Protein AF-0000000074921468 (afdb_homodimer)

Organism: Capra hircus (NCBI:txid9925)

Solvent-accessible surface area (backbone atoms only — not comparable to full-atom values): 18531 Å² total; per-residue (Å²): 135,85,78,73,78,70,79,78,77,74,74,72,74,69,72,70,71,71,76,62,72,80,76,54,48,30,28,44,32,37,33,44,52,42,47,57,30,84,91,62,51,42,54,69,38,59,56,42,31,42,46,30,50,10,44,42,46,14,43,60,77,39,42,84,40,67,53,33,40,54,44,64,71,41,59,92,67,58,42,66,45,45,44,59,18,73,36,61,69,55,44,51,50,38,51,51,42,32,55,76,29,66,41,67,62,26,80,28,59,44,77,89,82,65,41,72,46,17,37,7,32,41,43,38,54,46,73,64,59,58,60,41,59,69,70,53,66,71,75,86,64,76,49,57,54,59,40,60,35,51,32,53,53,35,45,52,63,53,56,62,60,60,61,69,78,106,135,83,77,72,77,70,78,79,75,74,73,70,73,70,70,67,74,74,75,62,75,79,77,55,49,31,28,45,32,38,32,44,51,42,48,56,30,85,91,63,50,43,54,68,37,60,56,43,32,42,48,31,50,11,43,45,45,14,42,59,76,40,43,83,40,67,54,34,42,56,46,64,71,43,59,92,66,58,40,66,45,46,45,60,18,72,36,61,69,56,44,51,51,38,52,50,44,33,54,75,30,67,41,68,63,26,77,29,59,44,76,88,82,64,41,71,45,18,37,7,31,40,42,38,55,47,73,62,58,59,60,41,61,71,71,54,66,69,74,87,66,75,50,58,57,59,43,58,31,55,30,54,52,37,45,52,64,54,57,62,60,60,62,68,78,108

Sequence (332 aa):
MHRGIGPAFQLSRKMAASGGEPQILVQYLVLRKDLSQPPFSWPAGAVVAQACHAATAALHLHRDHPHTATYLRELERMRKVVLEAPDETTLKLLAETLQQKNIDHKLWMEQPENIPTCIALRPYPKEEFLMQKALSQETSSGMLKLKANFLKSARLSITNKTEMTSMHRGIGPAFQLSRKMAASGGEPQILVQYLVLRKDLSQPPFSWPAGAVVAQACHAATAALHLHRDHPHTATYLRELERMRKVVLEAPDETTLKLLAETLQQKNIDHKLWMEQPENIPTCIALRPYPKEEFLMQKALSQETSSGMLKLKANFLKSARLSITNKTEMTS

Structure (mmCIF, N/CA/C/O backbone):
data_AF-0000000074921468-model_v1
#
loop_
_entity.id
_entity.type
_entity.pdbx_description
1 polymer 'peptidyl-tRNA hydrolase'
#
loop_
_atom_site.group_PDB
_atom_site.id
_atom_site.type_symbol
_atom_site.label_atom_id
_atom_site.label_alt_id
_atom_site.label_comp_id
_atom_site.label_asym_id
_atom_site.label_entity_id
_atom_site.label_seq_id
_atom_site.pdbx_PDB_ins_code
_atom_site.Cartn_x
_atom_site.Cartn_y
_atom_site.Cartn_z
_atom_site.occupancy
_atom_site.B_iso_or_equiv
_atom_site.auth_seq_id
_atom_site.auth_comp_id
_atom_site.auth_asym_id
_atom_site.auth_atom_id
_atom_site.pdbx_PDB_model_num
ATOM 1 N N . MET A 1 1 ? -65.75 43.875 -11.844 1 29.89 1 MET A N 1
ATOM 2 C CA . MET A 1 1 ? -64.438 43.688 -12.523 1 29.89 1 MET A CA 1
ATOM 3 C C . MET A 1 1 ? -63.688 42.531 -11.93 1 29.89 1 MET A C 1
ATOM 5 O O . MET A 1 1 ? -63.406 42.5 -10.727 1 29.89 1 MET A O 1
ATOM 9 N N . HIS A 1 2 ? -63.969 41.312 -12.438 1 32.12 2 HIS A N 1
ATOM 10 C CA . HIS A 1 2 ? -63.656 39.906 -12.148 1 32.12 2 HIS A CA 1
ATOM 11 C C . HIS A 1 2 ? -62.156 39.688 -12.211 1 32.12 2 HIS A C 1
ATOM 13 O O . HIS A 1 2 ? -61.531 39.844 -13.266 1 32.12 2 HIS A O 1
ATOM 19 N N . ARG A 1 3 ? -61.438 40.188 -11.172 1 33.09 3 ARG A N 1
ATOM 20 C CA . ARG A 1 3 ? -60 40 -11.031 1 33.09 3 ARG A CA 1
ATOM 21 C C . ARG A 1 3 ? -59.625 38.531 -11.203 1 33.09 3 ARG A C 1
ATOM 23 O O . ARG A 1 3 ? -60.156 37.656 -10.523 1 33.09 3 ARG A O 1
ATOM 30 N N . GLY A 1 4 ? -59.406 38.156 -12.477 1 31.45 4 GLY A N 1
ATOM 31 C CA . GLY A 1 4 ? -58.969 36.844 -12.945 1 31.45 4 GLY A CA 1
ATOM 32 C C . GLY A 1 4 ? -57.812 36.25 -12.141 1 31.45 4 GLY A C 1
ATOM 33 O O . GLY A 1 4 ? -56.875 36.969 -11.805 1 31.45 4 GLY A O 1
ATOM 34 N N . ILE A 1 5 ? -58.156 35.344 -11.211 1 34.84 5 ILE A N 1
ATOM 35 C CA . ILE A 1 5 ? -57.312 34.5 -10.367 1 34.84 5 ILE A CA 1
ATOM 36 C C . ILE A 1 5 ? -56.188 33.875 -11.219 1 34.84 5 ILE A C 1
ATOM 38 O O . ILE A 1 5 ? -56.469 33.125 -12.156 1 34.84 5 ILE A O 1
ATOM 42 N N . GLY A 1 6 ? -55.219 34.688 -11.641 1 33.41 6 GLY A N 1
ATOM 43 C CA . GLY A 1 6 ? -54.094 34.125 -12.406 1 33.41 6 GLY A CA 1
ATOM 44 C C . GLY A 1 6 ? -53.594 32.812 -11.836 1 33.41 6 GLY A C 1
ATOM 45 O O . GLY A 1 6 ? -53.719 32.562 -10.641 1 33.41 6 GLY A O 1
ATOM 46 N N . PRO A 1 7 ? -53.656 31.688 -12.625 1 33.41 7 PRO A N 1
ATOM 47 C CA . PRO A 1 7 ? -53.219 30.344 -12.25 1 33.41 7 PRO A CA 1
ATOM 48 C C . PRO A 1 7 ? -51.812 30.344 -11.609 1 33.41 7 PRO A C 1
ATOM 50 O O . PRO A 1 7 ? -51 31.203 -11.922 1 33.41 7 PRO A O 1
ATOM 53 N N . ALA A 1 8 ? -51.75 30.047 -10.281 1 32.59 8 ALA A N 1
ATOM 54 C CA . ALA A 1 8 ? -50.531 29.734 -9.516 1 32.59 8 ALA A CA 1
ATOM 55 C C . ALA A 1 8 ? -49.625 28.797 -10.289 1 32.59 8 ALA A C 1
ATOM 57 O O . ALA A 1 8 ? -50.062 27.719 -10.727 1 32.59 8 ALA A O 1
ATOM 58 N N . PHE A 1 9 ? -48.75 29.344 -11.172 1 31.19 9 PHE A N 1
ATOM 59 C CA . PHE A 1 9 ? -47.688 28.578 -11.789 1 31.19 9 PHE A CA 1
ATOM 60 C C . PHE A 1 9 ? -47.031 27.656 -10.766 1 31.19 9 PHE A C 1
ATOM 62 O O . PHE A 1 9 ? -46.562 28.125 -9.727 1 31.19 9 PHE A O 1
ATOM 69 N N . GLN A 1 10 ? -47.531 26.469 -10.594 1 30.41 10 GLN A N 1
ATOM 70 C CA . GLN A 1 10 ? -46.844 25.391 -9.898 1 30.41 10 GLN A CA 1
ATOM 71 C C . GLN A 1 10 ? -45.375 25.312 -10.32 1 30.41 10 GLN A C 1
ATOM 73 O O . GLN A 1 10 ? -45.062 25.078 -11.5 1 30.41 10 GLN A O 1
ATOM 78 N N . LEU A 1 11 ? -44.594 26.234 -9.867 1 26.22 11 LEU A N 1
ATOM 79 C CA . LEU A 1 11 ? -43.156 26 -9.992 1 26.22 11 LEU A CA 1
ATOM 80 C C . LEU A 1 11 ? -42.781 24.562 -9.625 1 26.22 11 LEU A C 1
ATOM 82 O O . LEU A 1 11 ? -42.969 24.141 -8.477 1 26.22 11 LEU A O 1
ATOM 86 N N . SER A 1 12 ? -43.094 23.578 -10.477 1 32.88 12 SER A N 1
ATOM 87 C CA . SER A 1 12 ? -42.438 22.281 -10.352 1 32.88 12 SER A CA 1
ATOM 88 C C . SER A 1 12 ? -40.969 22.422 -9.992 1 32.88 12 SER A C 1
ATOM 90 O O . SER A 1 12 ? -40.219 23.047 -10.734 1 32.88 12 SER A O 1
ATOM 92 N N . ARG A 1 13 ? -40.656 22.625 -8.781 1 29.84 13 ARG A N 1
ATOM 93 C CA . ARG A 1 13 ? -39.281 22.438 -8.328 1 29.84 13 ARG A CA 1
ATOM 94 C C . ARG A 1 13 ? -38.688 21.172 -8.953 1 29.84 13 ARG A C 1
ATOM 96 O O . ARG A 1 13 ? -39.125 20.062 -8.672 1 29.84 13 ARG A O 1
ATOM 103 N N . LYS A 1 14 ? -38.312 21.219 -10.234 1 29.73 14 LYS A N 1
ATOM 104 C CA . LYS A 1 14 ? -37.375 20.203 -10.703 1 29.73 14 LYS A CA 1
ATOM 105 C C . LYS A 1 14 ? -36.344 19.859 -9.625 1 29.73 14 LYS A C 1
ATOM 107 O O . LYS A 1 14 ? -35.625 20.734 -9.141 1 29.73 14 LYS A O 1
ATOM 112 N N . MET A 1 15 ? -36.688 19.031 -8.734 1 31.06 15 MET A N 1
ATOM 113 C CA . MET A 1 15 ? -35.594 18.375 -8.031 1 31.06 15 MET A CA 1
ATOM 114 C C . MET A 1 15 ? -34.438 18.109 -8.977 1 31.06 15 MET A C 1
ATOM 116 O O . MET A 1 15 ? -34.562 17.375 -9.953 1 31.06 15 MET A O 1
ATOM 120 N N . ALA A 1 16 ? -33.719 19.109 -9.469 1 31.17 16 ALA A N 1
ATOM 121 C CA . ALA A 1 16 ? -32.438 18.766 -10.062 1 31.17 16 ALA A CA 1
ATOM 122 C C . ALA A 1 16 ? -31.812 17.547 -9.383 1 31.17 16 ALA A C 1
ATOM 124 O O . ALA A 1 16 ? -31.547 17.562 -8.18 1 31.17 16 ALA A O 1
ATOM 125 N N . ALA A 1 17 ? -32.25 16.438 -9.586 1 34.72 17 ALA A N 1
ATOM 126 C CA . ALA A 1 17 ? -31.328 15.328 -9.328 1 34.72 17 ALA A CA 1
ATOM 127 C C . ALA A 1 17 ? -29.891 15.719 -9.625 1 34.72 17 ALA A C 1
ATOM 129 O O . ALA A 1 17 ? -29.531 15.945 -10.781 1 34.72 17 ALA A O 1
ATOM 130 N N . SER A 1 18 ? -29.312 16.75 -9.102 1 36.84 18 SER A N 1
ATOM 131 C CA . SER A 1 18 ? -27.891 16.969 -9.352 1 36.84 18 SER A CA 1
ATOM 132 C C . SER A 1 18 ? -27.172 15.648 -9.586 1 36.84 18 SER A C 1
ATOM 134 O O . SER A 1 18 ? -27 14.852 -8.664 1 36.84 18 SER A O 1
ATOM 136 N N . GLY A 1 19 ? -27.484 14.859 -10.445 1 42.09 19 GLY A N 1
ATOM 137 C CA . GLY A 1 19 ? -26.641 13.773 -10.922 1 42.09 19 GLY A CA 1
ATOM 138 C C . GLY A 1 19 ? -25.156 14.078 -10.812 1 42.09 19 GLY A C 1
ATOM 139 O O . GLY A 1 19 ? -24.547 14.562 -11.766 1 42.09 19 GLY A O 1
ATOM 140 N N . GLY A 1 20 ? -24.656 14.672 -9.797 1 46.22 20 GLY A N 1
ATOM 141 C CA . GLY A 1 20 ? -23.312 15.203 -9.586 1 46.22 20 GLY A CA 1
ATOM 142 C C . GLY A 1 20 ? -22.219 14.266 -10.047 1 46.22 20 GLY A C 1
ATOM 143 O O . GLY A 1 20 ? -22.406 13.047 -10.07 1 46.22 20 GLY A O 1
ATOM 144 N N . GLU A 1 21 ? -21.422 14.719 -11.125 1 56.5 21 GLU A N 1
ATOM 145 C CA . GLU A 1 21 ? -20.234 13.977 -11.531 1 56.5 21 GLU A CA 1
ATOM 146 C C . GLU A 1 21 ? -19.641 13.203 -10.352 1 56.5 21 GLU A C 1
ATOM 148 O O . GLU A 1 21 ? -19.625 13.695 -9.219 1 56.5 21 GLU A O 1
ATOM 153 N N . PRO A 1 22 ? -19.641 11.922 -10.539 1 69.44 22 PRO A N 1
ATOM 154 C CA . PRO A 1 22 ? -19.078 11.141 -9.438 1 69.44 22 PRO A CA 1
ATOM 155 C C . PRO A 1 22 ? -17.828 11.789 -8.828 1 69.44 22 PRO A C 1
ATOM 157 O O . PRO A 1 22 ? -16.984 12.305 -9.555 1 69.44 22 PRO A O 1
ATOM 160 N N . GLN A 1 23 ? -18 12.148 -7.656 1 84.56 23 GLN A N 1
ATOM 161 C CA . GLN A 1 23 ? -16.875 12.727 -6.918 1 84.56 23 GLN A CA 1
ATOM 162 C C . GLN A 1 23 ? -15.656 11.812 -6.953 1 84.56 23 GLN A C 1
ATOM 164 O O . GLN A 1 23 ? -15.758 10.625 -6.645 1 84.56 23 GLN A O 1
ATOM 169 N N . ILE A 1 24 ? -14.547 12.336 -7.555 1 91.31 24 ILE A N 1
ATOM 170 C CA . ILE A 1 24 ? -13.305 11.578 -7.586 1 91.31 24 ILE A CA 1
ATOM 171 C C . ILE A 1 24 ? -12.648 11.609 -6.207 1 91.31 24 ILE A C 1
ATOM 173 O O . ILE A 1 24 ? -12.305 12.68 -5.699 1 91.31 24 ILE A O 1
ATOM 177 N N . LEU A 1 25 ? -12.633 10.438 -5.539 1 94.88 25 LEU A N 1
ATOM 178 C CA . LEU A 1 25 ? -11.969 10.289 -4.246 1 94.88 25 LEU A CA 1
ATOM 179 C C . LEU A 1 25 ? -10.531 9.812 -4.422 1 94.88 25 LEU A C 1
ATOM 181 O O . LEU A 1 25 ? -10.266 8.945 -5.254 1 94.88 25 LEU A O 1
ATOM 185 N N . VAL A 1 26 ? -9.609 10.461 -3.633 1 96.19 26 VAL A N 1
ATOM 186 C CA . VAL A 1 26 ? -8.188 10.133 -3.713 1 96.19 26 VAL A CA 1
ATOM 187 C C . VAL A 1 26 ? -7.648 9.844 -2.314 1 96.19 26 VAL A C 1
ATOM 189 O O . VAL A 1 26 ? -7.953 10.57 -1.363 1 96.19 26 VAL A O 1
ATOM 192 N N . GLN A 1 27 ? -6.938 8.719 -2.186 1 96.75 27 GLN A N 1
ATOM 193 C CA . GLN A 1 27 ? -6.117 8.516 -0.997 1 96.75 27 GLN A CA 1
ATOM 194 C C . GLN A 1 27 ? -4.695 9.031 -1.212 1 96.75 27 GLN A C 1
ATOM 196 O O . GLN A 1 27 ? -3.977 8.547 -2.086 1 96.75 27 GLN A O 1
ATOM 201 N N . TYR A 1 28 ? -4.285 9.961 -0.393 1 96.12 28 TYR A N 1
ATOM 202 C CA . TYR A 1 28 ? -2.939 10.523 -0.465 1 96.12 28 TYR A CA 1
ATOM 203 C C . TYR A 1 28 ? -2.021 9.867 0.56 1 96.12 28 TYR A C 1
ATOM 205 O O . TYR A 1 28 ? -2.42 9.641 1.705 1 96.12 28 TYR A O 1
ATOM 213 N N . LEU A 1 29 ? -0.838 9.602 0.113 1 97.44 29 LEU A N 1
ATOM 214 C CA . LEU A 1 29 ? 0.223 9.086 0.974 1 97.44 29 LEU A CA 1
ATOM 215 C C . LEU A 1 29 ? 1.461 9.977 0.896 1 97.44 29 LEU A C 1
ATOM 217 O O . LEU A 1 29 ? 1.755 10.547 -0.156 1 97.44 29 LEU A O 1
ATOM 221 N N . VAL A 1 30 ? 2.18 10.039 2.002 1 97.25 30 VAL A N 1
ATOM 222 C CA . VAL A 1 30 ? 3.475 10.703 2.055 1 97.25 30 VAL A CA 1
ATOM 223 C C . VAL A 1 30 ? 4.52 9.766 2.648 1 97.25 30 VAL A C 1
ATOM 225 O O . VAL A 1 30 ? 4.445 9.406 3.826 1 97.25 30 VAL A O 1
ATOM 228 N N . LEU A 1 31 ? 5.445 9.438 1.856 1 98.12 31 LEU A N 1
ATOM 229 C CA . LEU A 1 31 ? 6.449 8.43 2.172 1 98.12 31 LEU A CA 1
ATOM 230 C C . LEU A 1 31 ? 7.824 9.062 2.346 1 98.12 31 LEU A C 1
ATOM 232 O O . LEU A 1 31 ? 8.234 9.898 1.539 1 98.12 31 LEU A O 1
ATOM 236 N N . ARG A 1 32 ? 8.461 8.641 3.445 1 97.94 32 ARG A N 1
ATOM 237 C CA . ARG A 1 32 ? 9.812 9.148 3.656 1 97.94 32 ARG A CA 1
ATOM 238 C C . ARG A 1 32 ? 10.742 8.719 2.521 1 97.94 32 ARG A C 1
ATOM 240 O O . ARG A 1 32 ? 10.852 7.527 2.221 1 97.94 32 ARG A O 1
ATOM 247 N N . LYS A 1 33 ? 11.398 9.688 2.023 1 96.81 33 LYS A N 1
ATOM 248 C CA . LYS A 1 33 ? 12.297 9.477 0.893 1 96.81 33 LYS A CA 1
ATOM 249 C C . LYS A 1 33 ? 13.648 8.938 1.356 1 96.81 33 LYS A C 1
ATOM 251 O O . LYS A 1 33 ? 14.258 8.109 0.679 1 96.81 33 LYS A O 1
ATOM 256 N N . ASP A 1 34 ? 14.141 9.336 2.482 1 98.19 34 ASP A N 1
ATOM 257 C CA . ASP A 1 34 ? 15.5 9.055 2.92 1 98.19 34 ASP A CA 1
ATOM 258 C C . ASP A 1 34 ? 15.641 7.609 3.391 1 98.19 34 ASP A C 1
ATOM 260 O O . ASP A 1 34 ? 16.75 7.125 3.609 1 98.19 34 ASP A O 1
ATOM 264 N N . LEU A 1 35 ? 14.531 6.848 3.543 1 98.62 35 LEU A N 1
ATOM 265 C CA . LEU A 1 35 ? 14.586 5.469 4.023 1 98.62 35 LEU A CA 1
ATOM 266 C C . LEU A 1 35 ? 15.414 4.598 3.084 1 98.62 35 LEU A C 1
ATOM 268 O O . LEU A 1 35 ? 16.062 3.648 3.527 1 98.62 35 LEU A O 1
ATOM 272 N N . SER A 1 36 ? 15.367 4.898 1.798 1 97.69 36 SER A N 1
ATOM 273 C CA . SER A 1 36 ? 16.078 4.09 0.809 1 97.69 36 SER A CA 1
ATOM 274 C C . SER A 1 36 ? 17.5 4.598 0.59 1 97.69 36 SER A C 1
ATOM 276 O O . SER A 1 36 ? 18.25 4.016 -0.186 1 97.69 36 SER A O 1
ATOM 278 N N . GLN A 1 37 ? 17.828 5.652 1.184 1 98.12 37 GLN A N 1
ATOM 279 C CA . GLN A 1 37 ? 19.141 6.293 1.015 1 98.12 37 GLN A CA 1
ATOM 280 C C . GLN A 1 37 ? 20.031 6.055 2.229 1 98.12 37 GLN A C 1
ATOM 282 O O . GLN A 1 37 ? 19.531 5.762 3.32 1 98.12 37 GLN A O 1
ATOM 287 N N . PRO A 1 38 ? 21.391 6.16 1.974 1 97.25 38 PRO A N 1
ATOM 288 C CA . PRO A 1 38 ? 22.234 6.156 3.17 1 97.25 38 PRO A CA 1
ATOM 289 C C . PRO A 1 38 ? 21.844 7.23 4.176 1 97.25 38 PRO A C 1
ATOM 291 O O . PRO A 1 38 ? 21.438 8.336 3.787 1 97.25 38 PRO A O 1
ATOM 294 N N . PRO A 1 39 ? 21.812 6.953 5.516 1 97.19 39 PRO A N 1
ATOM 295 C CA . PRO A 1 39 ? 22.406 5.766 6.125 1 97.19 39 PRO A CA 1
ATOM 296 C C . PRO A 1 39 ? 21.422 4.609 6.27 1 97.19 39 PRO A C 1
ATOM 298 O O . PRO A 1 39 ? 21.812 3.5 6.637 1 97.19 39 PRO A O 1
ATOM 301 N N . PHE A 1 40 ? 20.125 4.754 5.945 1 97.5 40 PHE A N 1
ATOM 302 C CA . PHE A 1 40 ? 19.125 3.713 6.184 1 97.5 40 PHE A CA 1
ATOM 303 C C . PHE A 1 40 ? 19.234 2.605 5.141 1 97.5 40 PHE A C 1
ATOM 305 O O . PHE A 1 40 ? 19.359 1.429 5.492 1 97.5 40 PHE A O 1
ATOM 312 N N . SER A 1 41 ? 19.219 2.977 3.844 1 98.31 41 SER A N 1
ATOM 313 C CA . SER A 1 41 ? 19.406 2.068 2.717 1 98.31 41 SER A CA 1
ATOM 314 C C . SER A 1 41 ? 18.438 0.889 2.795 1 98.31 41 SER A C 1
ATOM 316 O O . SER A 1 41 ? 18.828 -0.259 2.578 1 98.31 41 SER A O 1
ATOM 318 N N . TRP A 1 42 ? 17.203 1.211 3.133 1 98.31 42 TRP A N 1
ATOM 319 C CA . TRP A 1 42 ? 16.188 0.16 3.135 1 98.31 42 TRP A CA 1
ATOM 320 C C . TRP A 1 42 ? 15.969 -0.388 1.729 1 98.31 42 TRP A C 1
ATOM 322 O O . TRP A 1 42 ? 15.945 0.372 0.758 1 98.31 42 TRP A O 1
ATOM 332 N N . PRO A 1 43 ? 15.781 -1.709 1.589 1 96.94 43 PRO A N 1
ATOM 333 C CA . PRO A 1 43 ? 15.43 -2.26 0.276 1 96.94 43 PRO A CA 1
ATOM 334 C C . PRO A 1 43 ? 14.086 -1.762 -0.236 1 96.94 43 PRO A C 1
ATOM 336 O O . PRO A 1 43 ? 13.203 -1.416 0.56 1 96.94 43 PRO A O 1
ATOM 339 N N . ALA A 1 44 ? 13.93 -1.771 -1.529 1 96.12 44 ALA A N 1
ATOM 340 C CA . ALA A 1 44 ? 12.75 -1.235 -2.189 1 96.12 44 ALA A CA 1
ATOM 341 C C . ALA A 1 44 ? 11.477 -1.893 -1.655 1 96.12 44 ALA A C 1
ATOM 343 O O . ALA A 1 44 ? 10.492 -1.21 -1.36 1 96.12 44 ALA A O 1
ATOM 344 N N . GLY A 1 45 ? 11.516 -3.197 -1.561 1 97.12 45 GLY A N 1
ATOM 345 C CA . GLY A 1 45 ? 10.352 -3.916 -1.065 1 97.12 45 GLY A CA 1
ATOM 346 C C . GLY A 1 45 ? 9.922 -3.475 0.322 1 97.12 45 GLY A C 1
ATOM 347 O O . GLY A 1 45 ? 8.727 -3.371 0.605 1 97.12 45 GLY A O 1
ATOM 348 N N . ALA A 1 46 ? 10.891 -3.213 1.178 1 97.75 46 ALA A N 1
ATOM 349 C CA . ALA A 1 46 ? 10.594 -2.768 2.537 1 97.75 46 ALA A CA 1
ATOM 350 C C . ALA A 1 46 ? 9.961 -1.38 2.535 1 97.75 46 ALA A C 1
ATOM 352 O O . ALA A 1 46 ? 9.023 -1.117 3.291 1 97.75 46 ALA A O 1
ATOM 353 N N . VAL A 1 47 ? 10.453 -0.505 1.705 1 98.62 47 VAL A N 1
ATOM 354 C CA . VAL A 1 47 ? 9.914 0.848 1.614 1 98.62 47 VAL A CA 1
ATOM 355 C C . VAL A 1 47 ? 8.477 0.8 1.087 1 98.62 47 VAL A C 1
ATOM 357 O O . VAL A 1 47 ? 7.582 1.435 1.647 1 98.62 47 VAL A O 1
ATOM 360 N N . VAL A 1 48 ? 8.266 -0.003 0.074 1 98.75 48 VAL A N 1
ATOM 361 C CA . VAL A 1 48 ? 6.934 -0.16 -0.502 1 98.75 48 VAL A CA 1
ATOM 362 C C . VAL A 1 48 ? 5.98 -0.73 0.545 1 98.75 48 VAL A C 1
ATOM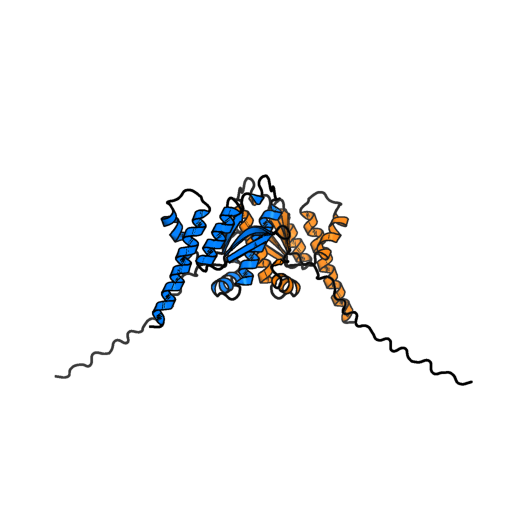 364 O O . VAL A 1 48 ? 4.832 -0.295 0.651 1 98.75 48 VAL A O 1
ATOM 367 N N . ALA A 1 49 ? 6.445 -1.632 1.32 1 98.75 49 ALA A N 1
ATOM 368 C CA . ALA A 1 49 ? 5.617 -2.246 2.355 1 98.75 49 ALA A CA 1
ATOM 369 C C . ALA A 1 49 ? 5.141 -1.207 3.367 1 98.75 49 ALA A C 1
ATOM 371 O O . ALA A 1 49 ? 4.02 -1.287 3.867 1 98.75 49 ALA A O 1
ATOM 372 N N . GLN A 1 50 ? 5.961 -0.248 3.732 1 98.81 50 GLN A N 1
ATOM 373 C CA . GLN A 1 50 ? 5.555 0.789 4.676 1 98.81 50 GLN A CA 1
ATOM 374 C C . GLN A 1 50 ? 4.363 1.582 4.145 1 98.81 50 GLN A C 1
ATOM 376 O O . GLN A 1 50 ? 3.418 1.862 4.883 1 98.81 50 GLN A O 1
ATOM 381 N N . ALA A 1 51 ? 4.441 1.916 2.863 1 98.88 51 ALA A N 1
ATOM 382 C CA . ALA A 1 51 ? 3.33 2.635 2.24 1 98.88 51 ALA A CA 1
ATOM 383 C C . ALA A 1 51 ? 2.064 1.783 2.229 1 98.88 51 ALA A C 1
ATOM 385 O O . ALA A 1 51 ? 0.972 2.279 2.514 1 98.88 51 ALA A O 1
ATOM 386 N N . CYS A 1 52 ? 2.193 0.532 1.887 1 98.94 52 CYS A N 1
ATOM 387 C CA . CYS A 1 52 ? 1.051 -0.375 1.871 1 98.94 52 CYS A CA 1
ATOM 388 C C . CYS A 1 52 ? 0.418 -0.48 3.254 1 98.94 52 CYS A C 1
ATOM 390 O O . CYS A 1 52 ? -0.807 -0.483 3.383 1 98.94 52 CYS A O 1
ATOM 392 N N . HIS A 1 53 ? 1.301 -0.574 4.309 1 98.94 53 HIS A N 1
ATOM 393 C CA . HIS A 1 53 ? 0.791 -0.607 5.676 1 98.94 53 HIS A CA 1
ATOM 394 C C . HIS A 1 53 ? -0.012 0.65 5.992 1 98.94 53 HIS A C 1
ATOM 396 O O . HIS A 1 53 ? -1.134 0.563 6.496 1 98.94 53 HIS A O 1
ATOM 402 N N . ALA A 1 54 ? 0.544 1.767 5.707 1 98.88 54 ALA A N 1
ATOM 403 C CA . ALA A 1 54 ? -0.113 3.035 6.012 1 98.88 54 ALA A CA 1
ATOM 404 C C . ALA A 1 54 ? -1.448 3.15 5.285 1 98.88 54 ALA A C 1
ATOM 406 O O . ALA A 1 54 ? -2.463 3.508 5.887 1 98.88 54 ALA A O 1
ATOM 407 N N . ALA A 1 55 ? -1.415 2.832 3.969 1 98.88 55 ALA A N 1
ATOM 408 C CA . ALA A 1 55 ? -2.631 2.908 3.162 1 98.88 55 ALA A CA 1
ATOM 409 C C . ALA A 1 55 ? -3.73 2.021 3.742 1 98.88 55 ALA A C 1
ATOM 411 O O . ALA A 1 55 ? -4.863 2.469 3.922 1 98.88 55 ALA A O 1
ATOM 412 N N . THR A 1 56 ? -3.377 0.828 4.043 1 98.88 56 THR A N 1
ATOM 413 C CA . THR A 1 56 ? -4.324 -0.14 4.582 1 98.88 56 THR A CA 1
ATOM 414 C C . THR A 1 56 ? -4.855 0.32 5.934 1 98.88 56 THR A C 1
ATOM 416 O O . THR A 1 56 ? -6.062 0.271 6.184 1 98.88 56 THR A O 1
ATOM 419 N N . ALA A 1 57 ? -3.947 0.76 6.789 1 98.88 57 ALA A N 1
ATOM 420 C CA . ALA A 1 57 ? -4.332 1.167 8.141 1 98.88 57 ALA A CA 1
ATOM 421 C C . ALA A 1 57 ? -5.297 2.35 8.102 1 98.88 57 ALA A C 1
ATOM 423 O O . ALA A 1 57 ? -6.309 2.357 8.805 1 98.88 57 ALA A O 1
ATOM 424 N N . ALA A 1 58 ? -4.988 3.314 7.316 1 98.81 58 ALA A N 1
ATOM 425 C CA . ALA A 1 58 ? -5.844 4.496 7.234 1 98.81 58 ALA A CA 1
ATOM 426 C C . ALA A 1 58 ? -7.242 4.125 6.75 1 98.81 58 ALA A C 1
ATOM 428 O O . ALA A 1 58 ? -8.242 4.609 7.289 1 98.81 58 ALA A O 1
ATOM 429 N N . LEU A 1 59 ? -7.281 3.271 5.719 1 98.81 59 LEU A N 1
ATOM 430 C CA . LEU A 1 59 ? -8.57 2.857 5.188 1 98.81 59 LEU A CA 1
ATOM 431 C C . LEU A 1 59 ? -9.367 2.088 6.238 1 98.81 59 LEU A C 1
ATOM 433 O O . LEU A 1 59 ? -10.578 2.305 6.391 1 98.81 59 LEU A O 1
ATOM 437 N N . HIS A 1 60 ? -8.727 1.23 6.953 1 98.75 60 HIS A N 1
ATOM 438 C CA . HIS A 1 60 ? -9.422 0.437 7.961 1 98.75 60 HIS A CA 1
ATOM 439 C C . HIS A 1 60 ? -9.883 1.307 9.125 1 98.75 60 HIS A C 1
ATOM 441 O O . HIS A 1 60 ? -11.023 1.189 9.578 1 98.75 60 HIS A O 1
ATOM 447 N N . LEU A 1 61 ? -9.016 2.154 9.586 1 98.56 61 LEU A N 1
ATOM 448 C CA . LEU A 1 61 ? -9.305 3.027 10.711 1 98.56 61 LEU A CA 1
ATOM 449 C C . LEU A 1 61 ? -10.523 3.902 10.43 1 98.56 61 LEU A C 1
ATOM 451 O O . LEU A 1 61 ? -11.305 4.195 11.336 1 98.56 61 LEU A O 1
ATOM 455 N N . HIS A 1 62 ? -10.695 4.258 9.219 1 98.5 62 HIS A N 1
ATOM 456 C CA . HIS A 1 62 ? -11.766 5.184 8.844 1 98.5 62 HIS A CA 1
ATOM 457 C C . HIS A 1 62 ? -12.781 4.516 7.926 1 98.5 62 HIS A C 1
ATOM 459 O O . HIS A 1 62 ? -13.352 5.168 7.047 1 98.5 62 HIS A O 1
ATOM 465 N N . ARG A 1 63 ? -12.945 3.256 8.062 1 98 63 ARG A N 1
ATOM 466 C CA . ARG A 1 63 ? -13.75 2.445 7.152 1 98 63 ARG A CA 1
ATOM 467 C C . ARG A 1 63 ? -15.211 2.879 7.18 1 98 63 ARG A C 1
ATOM 469 O O . ARG A 1 63 ? -15.93 2.707 6.195 1 98 63 ARG A O 1
ATOM 476 N N . ASP A 1 64 ? -15.656 3.535 8.258 1 97.81 64 ASP A N 1
ATOM 477 C CA . ASP A 1 64 ? -17.062 3.895 8.406 1 97.81 64 ASP A CA 1
ATOM 478 C C . ASP A 1 64 ? -17.344 5.27 7.809 1 97.81 64 ASP A C 1
ATOM 480 O O . ASP A 1 64 ? -18.5 5.676 7.695 1 97.81 64 ASP A O 1
ATOM 484 N N . HIS A 1 65 ? -16.297 6.012 7.5 1 97.94 65 HIS A N 1
ATOM 485 C CA . HIS A 1 65 ? -16.516 7.277 6.816 1 97.94 65 HIS A CA 1
ATOM 486 C C . HIS A 1 65 ? -17.141 7.059 5.434 1 97.94 65 HIS A C 1
ATOM 488 O O . HIS A 1 65 ? -16.719 6.156 4.703 1 97.94 65 HIS A O 1
ATOM 494 N N . PRO A 1 66 ? -18.125 7.898 5.016 1 97.5 66 PRO A N 1
ATOM 495 C CA . PRO A 1 66 ? -18.797 7.684 3.736 1 97.5 66 PRO A CA 1
ATOM 496 C C . PRO A 1 66 ? -17.844 7.734 2.543 1 97.5 66 PRO A C 1
ATOM 498 O O . PRO A 1 66 ? -18.016 6.977 1.583 1 97.5 66 PRO A O 1
ATOM 501 N N . HIS A 1 67 ? -16.891 8.578 2.592 1 96.12 67 HIS A N 1
ATOM 502 C CA . HIS A 1 67 ? -15.914 8.656 1.502 1 96.12 67 HIS A CA 1
ATOM 503 C C . HIS A 1 67 ? -15.109 7.371 1.395 1 96.12 67 HIS A C 1
ATOM 505 O O . HIS A 1 67 ? -14.836 6.891 0.29 1 96.12 67 HIS A O 1
ATOM 511 N N . THR A 1 68 ? -14.703 6.852 2.568 1 98.31 68 THR A N 1
ATOM 512 C CA . THR A 1 68 ? -13.93 5.613 2.562 1 98.31 68 THR A CA 1
ATOM 513 C C . THR A 1 68 ? -14.773 4.449 2.049 1 98.31 68 THR A C 1
ATOM 515 O O . THR A 1 68 ? -14.312 3.654 1.229 1 98.31 68 THR A O 1
ATOM 518 N N . ALA A 1 69 ? -16.016 4.422 2.5 1 97.94 69 ALA A N 1
ATOM 519 C CA . ALA A 1 69 ? -16.938 3.375 2.053 1 97.94 69 ALA A CA 1
ATOM 520 C C . ALA A 1 69 ? -17.125 3.43 0.54 1 97.94 69 ALA A C 1
ATOM 522 O O . ALA A 1 69 ? -17.078 2.4 -0.138 1 97.94 69 ALA A O 1
ATOM 523 N N . THR A 1 70 ? -17.359 4.598 0.016 1 97.31 70 THR A N 1
ATOM 524 C CA . THR A 1 70 ? -17.531 4.789 -1.42 1 97.31 70 THR A CA 1
ATOM 525 C C . THR A 1 70 ? -16.266 4.395 -2.178 1 97.31 70 THR A C 1
ATOM 527 O O . THR A 1 70 ? -16.344 3.717 -3.207 1 97.31 70 THR A O 1
ATOM 530 N N . TYR A 1 71 ? -15.211 4.762 -1.652 1 97.81 71 TYR A N 1
ATOM 531 C CA . TYR A 1 71 ? -13.891 4.5 -2.217 1 97.81 71 TYR A CA 1
ATOM 532 C C . TYR A 1 71 ? -13.648 3.002 -2.367 1 97.81 71 TYR A C 1
ATOM 534 O O . TYR A 1 71 ? -13.125 2.549 -3.389 1 97.81 71 TYR A O 1
ATOM 542 N N . LEU A 1 72 ? -14.102 2.225 -1.414 1 98.19 72 LEU A N 1
ATOM 543 C CA . LEU A 1 72 ? -13.828 0.793 -1.379 1 98.19 72 LEU A CA 1
ATOM 544 C C . LEU A 1 72 ? -14.914 0.014 -2.109 1 98.19 72 LEU A C 1
ATOM 546 O O . LEU A 1 72 ? -14.734 -1.164 -2.426 1 98.19 72 LEU A O 1
ATOM 550 N N . ARG A 1 73 ? -15.992 0.654 -2.418 1 96.5 73 ARG A N 1
ATOM 551 C CA . ARG A 1 73 ? -17.078 -0.002 -3.133 1 96.5 73 ARG A CA 1
ATOM 552 C C . ARG A 1 73 ? -16.75 -0.152 -4.613 1 96.5 73 ARG A C 1
ATOM 554 O O . ARG A 1 73 ? -17.188 -1.112 -5.258 1 96.5 73 ARG A O 1
ATOM 561 N N . GLU A 1 74 ? -15.984 0.775 -5.137 1 94.38 74 GLU A N 1
ATOM 562 C CA . GLU A 1 74 ? -15.57 0.741 -6.535 1 94.38 74 GLU A CA 1
ATOM 563 C C . GLU A 1 74 ? -14.055 0.589 -6.66 1 94.38 74 GLU A C 1
ATOM 565 O O . GLU A 1 74 ? -13.375 1.508 -7.109 1 94.38 74 GLU A O 1
ATOM 570 N N . LEU A 1 75 ? -13.617 -0.614 -6.477 1 96.56 75 LEU A N 1
ATOM 571 C CA . LEU A 1 75 ? -12.188 -0.876 -6.336 1 96.56 75 LEU A CA 1
ATOM 572 C C . LEU A 1 75 ? -11.438 -0.48 -7.605 1 96.56 75 LEU A C 1
ATOM 574 O O . LEU A 1 75 ? -10.344 0.089 -7.531 1 96.56 75 LEU A O 1
ATOM 578 N N . GLU A 1 76 ? -12.016 -0.69 -8.758 1 93.44 76 GLU A N 1
ATOM 579 C CA . GLU A 1 76 ? -11.336 -0.458 -10.031 1 93.44 76 GLU A CA 1
ATOM 580 C C . GLU A 1 76 ? -11.156 1.033 -10.289 1 93.44 76 GLU A C 1
ATOM 582 O O . GLU A 1 76 ? -10.391 1.424 -11.18 1 93.44 76 GLU A O 1
ATOM 587 N N . ARG A 1 77 ? -11.82 1.877 -9.5 1 93.56 77 ARG A N 1
ATOM 588 C CA . ARG A 1 77 ? -11.758 3.32 -9.703 1 93.56 77 ARG A CA 1
ATOM 589 C C . ARG A 1 77 ? -10.938 3.994 -8.609 1 93.56 77 ARG A C 1
ATOM 591 O O . ARG A 1 77 ? -10.836 5.223 -8.57 1 93.56 77 ARG A O 1
ATOM 598 N N . MET A 1 78 ? -10.367 3.188 -7.754 1 97.44 78 MET A N 1
ATOM 599 C CA . MET A 1 78 ? -9.555 3.777 -6.695 1 97.44 78 MET A CA 1
ATOM 600 C C . MET A 1 78 ? -8.406 4.59 -7.285 1 97.44 78 MET A C 1
ATOM 602 O O . MET A 1 78 ? -7.773 4.172 -8.258 1 97.44 78 MET A O 1
ATOM 606 N N . ARG A 1 79 ? -8.117 5.715 -6.633 1 96.44 79 ARG A N 1
ATOM 607 C CA . ARG A 1 79 ? -6.973 6.559 -6.977 1 96.44 79 ARG A CA 1
ATOM 608 C C . ARG A 1 79 ? -6.102 6.824 -5.758 1 96.44 79 ARG A C 1
ATOM 610 O O . ARG A 1 79 ? -6.609 7.148 -4.68 1 96.44 79 ARG A O 1
ATOM 617 N N . LYS A 1 80 ? -4.773 6.637 -5.969 1 96.75 80 LYS A N 1
ATOM 618 C CA . LYS A 1 80 ? -3.793 6.945 -4.934 1 96.75 80 LYS A CA 1
ATOM 619 C C . LYS A 1 80 ? -2.672 7.824 -5.477 1 96.75 80 LYS A C 1
ATOM 621 O O . LYS A 1 80 ? -2.213 7.629 -6.605 1 96.75 80 LYS A O 1
ATOM 626 N N . VAL 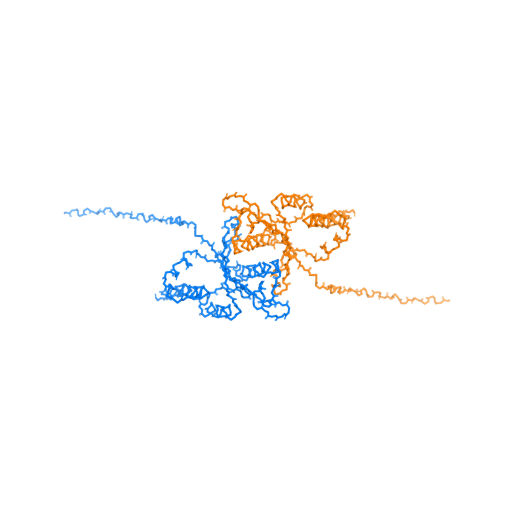A 1 81 ? -2.309 8.742 -4.633 1 95.38 81 VAL A N 1
ATOM 627 C CA . VAL A 1 81 ? -1.143 9.578 -4.902 1 95.38 81 VAL A CA 1
ATOM 628 C C . VAL A 1 81 ? -0.11 9.398 -3.793 1 95.38 81 VAL A C 1
ATOM 630 O O . VAL A 1 81 ? -0.431 9.531 -2.609 1 95.38 81 VAL A O 1
ATOM 633 N N . VAL A 1 82 ? 1.067 9.039 -4.23 1 96.44 82 VAL A N 1
ATOM 634 C CA . VAL A 1 82 ? 2.154 8.898 -3.266 1 96.44 82 VAL A CA 1
ATOM 635 C C . VAL A 1 82 ? 3.148 10.039 -3.43 1 96.44 82 VAL A C 1
ATOM 637 O O . VAL A 1 82 ? 3.785 10.172 -4.477 1 96.44 82 VAL A O 1
ATOM 640 N N . LEU A 1 83 ? 3.209 10.797 -2.393 1 94.69 83 LEU A N 1
ATOM 641 C CA . LEU A 1 83 ? 4.164 11.891 -2.303 1 94.69 83 LEU A CA 1
ATOM 642 C C . LEU A 1 83 ? 5.332 11.523 -1.394 1 94.69 83 LEU A C 1
ATOM 644 O O . LEU A 1 83 ? 5.363 10.43 -0.829 1 94.69 83 LEU A O 1
ATOM 648 N N . GLU A 1 84 ? 6.312 12.461 -1.354 1 93.88 84 GLU A N 1
ATOM 649 C CA . GLU A 1 84 ? 7.504 12.172 -0.564 1 93.88 84 GLU A CA 1
ATOM 650 C C . GLU A 1 84 ? 7.734 13.242 0.499 1 93.88 84 GLU A C 1
ATOM 652 O O . GLU A 1 84 ? 7.496 14.43 0.257 1 93.88 84 GLU A O 1
ATOM 657 N N . ALA A 1 85 ? 8.086 12.797 1.664 1 94.62 85 ALA A N 1
ATOM 658 C CA . ALA A 1 85 ? 8.766 13.633 2.65 1 94.62 85 ALA A CA 1
ATOM 659 C C . ALA A 1 85 ? 10.266 13.359 2.666 1 94.62 85 ALA A C 1
ATOM 661 O O . ALA A 1 85 ? 10.688 12.195 2.639 1 94.62 85 ALA A O 1
ATOM 662 N N . PRO A 1 86 ? 11.102 14.422 2.754 1 94.56 86 PRO A N 1
ATOM 663 C CA . PRO A 1 86 ? 12.539 14.18 2.629 1 94.56 86 PRO A CA 1
ATOM 664 C C . PRO A 1 86 ? 13.117 13.422 3.818 1 94.56 86 PRO A C 1
ATOM 666 O O . PRO A 1 86 ? 14.125 12.727 3.68 1 94.56 86 PRO A O 1
ATOM 669 N N . ASP A 1 87 ? 12.422 13.648 5.012 1 95.25 87 ASP A N 1
ATOM 670 C CA . ASP A 1 87 ? 12.992 13.047 6.219 1 95.25 87 ASP A CA 1
ATOM 671 C C . ASP A 1 87 ? 11.938 12.922 7.316 1 95.25 87 ASP A C 1
ATOM 673 O O . ASP A 1 87 ? 10.773 13.273 7.109 1 95.25 87 ASP A O 1
ATOM 677 N N . GLU A 1 88 ? 12.383 12.383 8.445 1 97.69 88 GLU A N 1
ATOM 678 C CA . GLU A 1 88 ? 11.508 12.117 9.586 1 97.69 88 GLU A CA 1
ATOM 679 C C . GLU A 1 88 ? 10.906 13.406 10.133 1 97.69 88 GLU A C 1
ATOM 681 O O . GLU A 1 88 ? 9.719 13.461 10.445 1 97.69 88 GLU A O 1
ATOM 686 N N . THR A 1 89 ? 11.742 14.406 10.273 1 96.75 89 THR A N 1
ATOM 687 C CA . THR A 1 89 ? 11.297 15.672 10.844 1 96.75 89 THR A CA 1
ATOM 688 C C . THR A 1 89 ? 10.148 16.25 10.023 1 96.75 89 THR A C 1
ATOM 690 O O . THR A 1 89 ? 9.133 16.672 10.586 1 96.75 89 THR A O 1
ATOM 693 N N . THR A 1 90 ? 10.305 16.234 8.719 1 95.25 90 THR A N 1
ATOM 694 C CA . THR A 1 90 ? 9.273 16.75 7.824 1 95.25 90 THR A CA 1
ATOM 695 C C . THR A 1 90 ? 7.988 15.93 7.957 1 95.25 90 THR A C 1
ATOM 697 O O . THR A 1 90 ? 6.891 16.5 7.996 1 95.25 90 THR A O 1
ATOM 700 N N . LEU A 1 91 ? 8.141 14.664 8.047 1 96.06 91 LEU A N 1
ATOM 701 C CA . LEU A 1 91 ? 6.977 13.789 8.156 1 96.06 91 LEU A CA 1
ATOM 702 C C . LEU A 1 91 ? 6.219 14.039 9.453 1 96.06 91 LEU A C 1
ATOM 704 O O . LEU A 1 91 ? 4.988 14.133 9.445 1 96.06 91 LEU A O 1
ATOM 708 N N . LYS A 1 92 ? 6.934 14.18 10.516 1 97.06 92 LYS A N 1
ATOM 709 C CA . LYS A 1 92 ? 6.309 14.406 11.812 1 97.06 92 LYS A CA 1
ATOM 710 C C . LYS A 1 92 ? 5.621 15.773 11.867 1 97.06 92 LYS A C 1
ATOM 712 O O . LYS A 1 92 ? 4.555 15.914 12.461 1 97.06 92 LYS A O 1
ATOM 717 N N . LEU A 1 93 ? 6.238 16.703 11.281 1 94.38 93 LEU A N 1
ATOM 718 C CA . LEU A 1 93 ? 5.613 18.016 11.203 1 94.38 93 LEU A CA 1
ATOM 719 C C . LEU A 1 93 ? 4.309 17.953 10.422 1 94.38 93 LEU A C 1
ATOM 721 O O . LEU A 1 93 ? 3.314 18.578 10.805 1 94.38 93 LEU A O 1
ATOM 725 N N . LEU A 1 94 ? 4.348 17.203 9.352 1 93.06 94 LEU A N 1
ATOM 726 C CA . LEU A 1 94 ? 3.123 17.016 8.578 1 93.06 94 LEU A CA 1
ATOM 727 C C . LEU A 1 94 ? 2.049 16.328 9.406 1 93.06 94 LEU A C 1
ATOM 729 O O . LEU A 1 94 ? 0.886 16.734 9.391 1 93.06 94 LEU A O 1
ATOM 733 N N . ALA A 1 95 ? 2.4 15.375 10.094 1 95.5 95 ALA A N 1
ATOM 734 C CA . ALA A 1 95 ? 1.445 14.664 10.945 1 95.5 95 ALA A CA 1
ATOM 735 C C . ALA A 1 95 ? 0.812 15.602 11.969 1 95.5 95 ALA A C 1
ATOM 737 O O . ALA A 1 95 ? -0.401 15.57 12.18 1 95.5 95 ALA A O 1
ATOM 738 N N . GLU A 1 96 ? 1.646 16.359 12.555 1 94.5 96 GLU A N 1
ATOM 739 C CA . GLU A 1 96 ? 1.158 17.328 13.539 1 94.5 96 GLU A CA 1
ATOM 740 C C . GLU A 1 96 ? 0.183 18.312 12.906 1 94.5 96 GLU A C 1
ATOM 742 O O . GLU A 1 96 ? -0.853 18.641 13.492 1 94.5 96 GLU A O 1
ATOM 747 N N . THR A 1 97 ? 0.54 18.766 11.789 1 91.94 97 THR A N 1
ATOM 748 C CA . THR A 1 97 ? -0.317 19.703 11.078 1 91.94 97 THR A CA 1
ATOM 749 C C . THR A 1 97 ? -1.664 19.062 10.75 1 91.94 97 THR A C 1
ATOM 751 O O . THR A 1 97 ? -2.713 19.672 10.945 1 91.94 97 THR A O 1
ATOM 754 N N . LEU A 1 98 ? -1.625 17.844 10.227 1 92.44 98 LEU A N 1
ATOM 755 C CA . LEU A 1 98 ? -2.85 17.125 9.898 1 92.44 98 LEU A CA 1
ATOM 756 C C . LEU A 1 98 ? -3.719 16.938 11.141 1 92.44 98 LEU A C 1
ATOM 758 O O . LEU A 1 98 ? -4.941 17.109 11.07 1 92.44 98 LEU A O 1
ATOM 762 N N . GLN A 1 99 ? -3.088 16.703 12.227 1 94.5 99 GLN A N 1
ATOM 763 C CA . GLN A 1 99 ? -3.811 16.531 13.484 1 94.5 99 GLN A CA 1
ATOM 764 C C . GLN A 1 99 ? -4.457 17.844 13.922 1 94.5 99 GLN A C 1
ATOM 766 O O . GLN A 1 99 ? -5.621 17.859 14.328 1 94.5 99 GLN A O 1
ATOM 771 N N . GLN A 1 100 ? -3.764 18.906 13.836 1 92.12 100 GLN A N 1
ATOM 772 C CA . GLN A 1 100 ? -4.258 20.219 14.242 1 92.12 100 GLN A CA 1
ATOM 773 C C . GLN A 1 100 ? -5.445 20.641 13.383 1 92.12 100 GLN A C 1
ATOM 775 O O . GLN A 1 100 ? -6.355 21.312 13.859 1 92.12 100 GLN A O 1
ATOM 780 N N . LYS A 1 101 ? -5.457 20.141 12.219 1 88.31 101 LYS A N 1
ATOM 781 C CA . LYS A 1 101 ? -6.5 20.531 11.281 1 88.31 101 LYS A CA 1
ATOM 782 C C . LYS A 1 101 ? -7.621 19.5 11.242 1 88.31 101 LYS A C 1
ATOM 784 O O . LYS A 1 101 ? -8.531 19.594 10.414 1 88.31 101 LYS A O 1
ATOM 789 N N . ASN A 1 102 ? -7.504 18.516 11.992 1 91.56 102 ASN A N 1
ATOM 790 C CA . ASN A 1 102 ? -8.5 17.453 12.117 1 91.56 102 ASN A CA 1
ATOM 791 C C . ASN A 1 102 ? -8.703 16.703 10.797 1 91.56 102 ASN A C 1
ATOM 793 O O . ASN A 1 102 ? -9.836 16.453 10.391 1 91.56 102 ASN A O 1
ATOM 797 N N . ILE A 1 103 ? -7.598 16.516 10.148 1 91.81 103 ILE A N 1
ATOM 798 C CA . ILE A 1 103 ? -7.605 15.703 8.938 1 91.81 103 ILE A CA 1
ATOM 799 C C . ILE A 1 103 ? -7.309 14.242 9.289 1 91.81 103 ILE A C 1
ATOM 801 O O . ILE A 1 103 ? -6.277 13.945 9.891 1 91.81 103 ILE A O 1
ATOM 805 N N . ASP A 1 104 ? -8.195 13.398 8.875 1 96.31 104 ASP A N 1
ATOM 806 C CA . ASP A 1 104 ? -8.062 11.984 9.211 1 96.31 104 ASP A CA 1
ATOM 8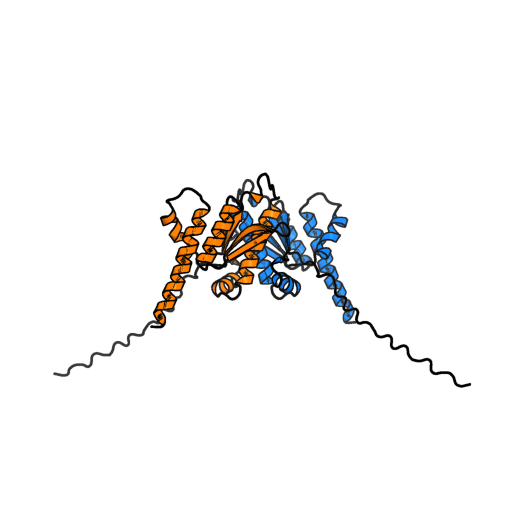07 C C . ASP A 1 104 ? -6.859 11.367 8.5 1 96.31 104 ASP A C 1
ATOM 809 O O . ASP A 1 104 ? -6.727 11.477 7.277 1 96.31 104 ASP A O 1
ATOM 813 N N . HIS A 1 105 ? -5.98 10.742 9.289 1 97.25 105 HIS A N 1
ATOM 814 C CA . HIS A 1 105 ? -4.77 10.141 8.734 1 97.25 105 HIS A CA 1
ATOM 815 C C . HIS A 1 105 ? -4.203 9.078 9.68 1 97.25 105 HIS A C 1
ATOM 817 O O . HIS A 1 105 ? -4.691 8.914 10.797 1 97.25 105 HIS A O 1
ATOM 823 N N . LYS A 1 106 ? -3.311 8.273 9.141 1 98.69 106 LYS A N 1
ATOM 824 C CA . LYS A 1 106 ? -2.51 7.332 9.914 1 98.69 106 LYS A CA 1
ATOM 825 C C . LYS A 1 106 ? -1.019 7.547 9.664 1 98.69 106 LYS A C 1
ATOM 827 O O . LYS A 1 106 ? -0.569 7.547 8.516 1 98.69 106 LYS A O 1
ATOM 832 N N . LEU A 1 107 ? -0.306 7.844 10.719 1 98.62 107 LEU A N 1
ATOM 833 C CA . LEU A 1 107 ? 1.149 7.762 10.68 1 98.62 107 LEU A CA 1
ATOM 834 C C . LEU A 1 107 ? 1.62 6.34 10.984 1 98.62 107 LEU A C 1
ATOM 836 O O . LEU A 1 107 ? 1.389 5.828 12.078 1 98.62 107 LEU A O 1
ATOM 840 N N . TRP A 1 108 ? 2.26 5.738 10.055 1 98.81 108 TRP A N 1
ATOM 841 C CA . TRP A 1 108 ? 2.73 4.367 10.234 1 98.81 108 TRP A CA 1
ATOM 842 C C . TRP A 1 108 ? 4.121 4.352 10.859 1 98.81 108 TRP A C 1
ATOM 844 O O . TRP A 1 108 ? 5.043 5 10.359 1 98.81 108 TRP A O 1
ATOM 854 N N . MET A 1 109 ? 4.23 3.57 11.883 1 98.44 109 MET A N 1
ATOM 855 C CA . MET A 1 109 ? 5.477 3.395 12.617 1 98.44 109 MET A CA 1
ATOM 856 C C . MET A 1 109 ? 6.027 1.986 12.43 1 98.44 109 MET A C 1
ATOM 858 O O . MET A 1 109 ? 5.355 1.004 12.758 1 98.44 109 MET A O 1
ATOM 862 N N . GLU A 1 110 ? 7.262 1.952 11.93 1 97.06 110 GLU A N 1
ATOM 863 C CA . GLU A 1 110 ? 7.949 0.665 11.867 1 97.06 110 GLU A CA 1
ATOM 864 C C . GLU A 1 110 ? 8.344 0.185 13.266 1 97.06 110 GLU A C 1
ATOM 866 O O . GLU A 1 110 ? 8.953 0.931 14.031 1 97.06 110 GLU A O 1
ATOM 871 N N . GLN A 1 111 ? 7.871 -0.994 13.586 1 94.56 111 GLN A N 1
ATOM 872 C CA . GLN A 1 111 ? 8.203 -1.641 14.852 1 94.56 111 GLN A CA 1
ATOM 873 C C . GLN A 1 111 ? 9.203 -2.771 14.648 1 94.56 111 GLN A C 1
ATOM 875 O O . GLN A 1 111 ? 9.258 -3.379 13.578 1 94.56 111 GLN A O 1
ATOM 880 N N . PRO A 1 112 ? 10.039 -2.957 15.602 1 93.81 112 PRO A N 1
ATOM 881 C CA . PRO A 1 112 ? 10.055 -2.4 16.953 1 93.81 112 PRO A CA 1
ATOM 882 C C . PRO A 1 112 ? 10.859 -1.105 17.047 1 93.81 112 PRO A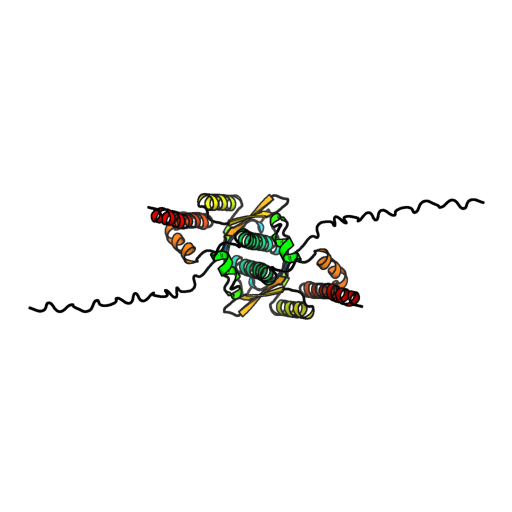 C 1
ATOM 884 O O . PRO A 1 112 ? 10.844 -0.445 18.094 1 93.81 112 PRO A O 1
ATOM 887 N N . GLU A 1 113 ? 11.578 -0.663 16.062 1 94.06 113 GLU A N 1
ATOM 888 C CA . GLU A 1 113 ? 12.484 0.48 16.094 1 94.06 113 GLU A CA 1
ATOM 889 C C . GLU A 1 113 ? 11.719 1.788 16.266 1 94.06 113 GLU A C 1
ATOM 891 O O . GLU A 1 113 ? 12.312 2.83 16.547 1 94.06 113 GLU A O 1
ATOM 896 N N . ASN A 1 114 ? 10.391 1.733 16.141 1 96 114 ASN A N 1
ATOM 897 C CA . ASN A 1 114 ? 9.531 2.904 16.297 1 96 114 ASN A CA 1
ATOM 898 C C . ASN A 1 114 ? 9.93 4.02 15.328 1 96 114 ASN A C 1
ATOM 900 O O . ASN A 1 114 ? 10.094 5.172 15.734 1 96 114 ASN A O 1
ATOM 904 N N . ILE A 1 115 ? 10.094 3.725 14.078 1 97.81 115 ILE A N 1
ATOM 905 C CA . ILE A 1 115 ? 10.469 4.66 13.023 1 97.81 115 ILE A CA 1
ATOM 906 C C . ILE A 1 115 ? 9.234 5.07 12.227 1 97.81 115 ILE A C 1
ATOM 908 O O . ILE A 1 115 ? 8.57 4.23 11.617 1 97.81 115 ILE A O 1
ATOM 912 N N . PRO A 1 116 ? 8.914 6.422 12.297 1 98.75 116 PRO A N 1
ATOM 913 C CA . PRO A 1 116 ? 7.852 6.855 11.391 1 98.75 116 PRO A CA 1
ATOM 914 C C . PRO A 1 116 ? 8.258 6.762 9.922 1 98.75 116 PRO A C 1
ATOM 916 O O . PRO A 1 116 ? 9.32 7.262 9.539 1 98.75 116 PRO A O 1
ATOM 919 N N . THR A 1 117 ? 7.383 6.172 9.094 1 98.81 117 THR A N 1
ATOM 920 C CA . THR A 1 117 ? 7.859 5.879 7.75 1 98.81 117 THR A CA 1
ATOM 921 C C . THR A 1 117 ? 6.934 6.492 6.703 1 98.81 117 THR A C 1
ATOM 923 O O . THR A 1 117 ? 7.379 6.867 5.617 1 98.81 117 THR A O 1
ATOM 926 N N . CYS A 1 118 ? 5.641 6.527 7.016 1 98.69 118 CYS A N 1
ATOM 927 C CA . CYS A 1 118 ? 4.668 6.922 6.004 1 98.69 118 CYS A CA 1
ATOM 928 C C . CYS A 1 118 ? 3.393 7.453 6.652 1 98.69 118 CYS A C 1
ATOM 930 O O . CYS A 1 118 ? 2.973 6.957 7.699 1 98.69 118 CYS A O 1
ATOM 932 N N . ILE A 1 119 ? 2.783 8.477 6.051 1 98.44 119 ILE A N 1
ATOM 933 C CA . ILE A 1 119 ? 1.443 8.945 6.391 1 98.44 119 ILE A CA 1
ATOM 934 C C . ILE A 1 119 ? 0.467 8.562 5.277 1 98.44 119 ILE A C 1
ATOM 936 O O . ILE A 1 119 ? 0.786 8.688 4.094 1 98.44 119 ILE A O 1
ATOM 940 N N . ALA A 1 120 ? -0.646 8.055 5.672 1 98.38 120 ALA A N 1
ATOM 941 C CA . ALA A 1 120 ? -1.749 7.891 4.727 1 98.38 120 ALA A CA 1
ATOM 942 C C . ALA A 1 120 ? -3.008 8.594 5.227 1 98.38 120 ALA A C 1
ATOM 944 O O . ALA A 1 120 ? -3.361 8.484 6.402 1 98.38 120 ALA A O 1
ATOM 945 N N . LEU A 1 121 ? -3.59 9.312 4.328 1 96.88 121 LEU A N 1
ATOM 946 C CA . LEU A 1 121 ? -4.906 9.875 4.594 1 96.88 121 LEU A CA 1
ATOM 947 C C . LEU A 1 121 ? -6.012 8.898 4.215 1 96.88 121 LEU A C 1
ATOM 949 O O . LEU A 1 121 ? -5.789 7.992 3.406 1 96.88 121 LEU A O 1
ATOM 953 N N . ARG A 1 122 ? -7.207 9.078 4.852 1 97.38 122 ARG A N 1
ATOM 954 C CA . ARG A 1 122 ? -8.359 8.438 4.227 1 97.38 122 ARG A CA 1
ATOM 955 C C . ARG A 1 122 ? -8.703 9.094 2.896 1 97.38 122 ARG A C 1
ATOM 957 O O . ARG A 1 122 ? -8.133 10.133 2.551 1 97.38 122 ARG A O 1
ATOM 964 N N . PRO A 1 123 ? -9.562 8.461 2.072 1 96.81 123 PRO A N 1
ATOM 965 C CA . PRO A 1 123 ? -9.922 9.07 0.792 1 96.81 123 PRO A CA 1
ATOM 966 C C . PRO A 1 123 ? -10.633 10.414 0.958 1 96.81 123 PRO A C 1
ATOM 968 O O . PRO A 1 123 ? -11.508 10.547 1.812 1 96.81 123 PRO A O 1
ATOM 971 N N . TYR A 1 124 ? -10.211 11.391 0.086 1 93.38 124 TYR A N 1
ATOM 972 C CA . TYR A 1 124 ? -10.812 12.719 0.022 1 93.38 124 TYR A CA 1
ATOM 973 C C . TYR A 1 124 ? -11.148 13.094 -1.416 1 93.38 124 TYR A C 1
ATOM 975 O O . TYR A 1 124 ? -10.516 12.609 -2.355 1 93.38 124 TYR A O 1
ATOM 983 N N . PRO A 1 125 ? -12.125 13.984 -1.559 1 90.75 125 PRO A N 1
ATOM 984 C CA . PRO A 1 125 ? -12.352 14.516 -2.902 1 90.75 125 PRO A CA 1
ATOM 985 C C . PRO A 1 125 ? -11.125 15.219 -3.475 1 90.75 125 PRO A C 1
ATOM 987 O O . PRO A 1 125 ? -10.453 15.977 -2.764 1 90.75 125 PRO A O 1
ATOM 990 N N . LYS A 1 126 ? -10.828 14.875 -4.773 1 86.31 126 LYS A N 1
ATOM 991 C CA . LYS A 1 126 ? -9.641 15.398 -5.441 1 86.31 126 LYS A CA 1
ATOM 992 C C . LYS A 1 126 ? -9.602 16.922 -5.375 1 86.31 126 LYS A C 1
ATOM 994 O O . LYS A 1 126 ? -8.539 17.516 -5.207 1 86.31 126 LYS A O 1
ATOM 999 N N . GLU A 1 127 ? -10.68 17.547 -5.656 1 69.69 127 GLU A N 1
ATOM 1000 C CA . GLU A 1 127 ? -10.797 19 -5.695 1 69.69 127 GLU A CA 1
ATOM 1001 C C . GLU A 1 127 ? -10.414 19.625 -4.352 1 69.69 127 GLU A C 1
ATOM 1003 O O . GLU A 1 127 ? -9.945 20.766 -4.297 1 69.69 127 GLU A O 1
ATOM 1008 N N . GLU A 1 128 ? -10.641 18.906 -3.479 1 59.47 128 GLU A N 1
ATOM 1009 C CA . GLU A 1 128 ? -10.289 19.406 -2.152 1 59.47 128 GLU A CA 1
ATOM 1010 C C . GLU A 1 128 ? -8.773 19.469 -1.976 1 59.47 128 GLU A C 1
ATOM 1012 O O . GLU A 1 128 ? -8.258 20.375 -1.307 1 59.47 128 GLU A O 1
ATOM 1017 N N . PHE A 1 129 ? -8.078 18.672 -2.793 1 55.41 129 PHE A N 1
ATOM 1018 C CA . PHE A 1 129 ? -6.633 18.625 -2.639 1 55.41 129 PHE A CA 1
ATOM 1019 C C . PHE A 1 129 ? -5.949 19.578 -3.607 1 55.41 129 PHE A C 1
ATOM 1021 O O . PHE A 1 129 ? -4.934 20.188 -3.271 1 55.41 129 PHE A O 1
ATOM 1028 N N . LEU A 1 130 ? -6.305 19.812 -4.996 1 44.75 130 LEU A N 1
ATOM 1029 C CA . LEU A 1 130 ? -5.676 20.703 -5.977 1 44.75 130 LEU A CA 1
ATOM 1030 C C . LEU A 1 130 ? -5.684 22.141 -5.496 1 44.75 130 LEU A C 1
ATOM 1032 O O . LEU A 1 130 ? -4.777 22.906 -5.816 1 44.75 130 LEU A O 1
ATOM 1036 N N . MET A 1 131 ? -6.613 22.625 -5.152 1 35.19 131 MET A N 1
ATOM 1037 C CA . MET A 1 131 ? -6.641 24.078 -5.008 1 35.19 131 MET A CA 1
ATOM 1038 C C . MET A 1 131 ? -5.414 24.578 -4.254 1 35.19 131 MET A C 1
ATOM 1040 O O . MET A 1 131 ? -4.855 25.625 -4.586 1 35.19 131 MET A O 1
ATOM 1044 N N . GLN A 1 132 ? -5.066 24.078 -3.221 1 38 132 GLN A N 1
ATOM 1045 C CA . GLN A 1 132 ? -4.145 24.906 -2.445 1 38 132 GLN A CA 1
ATOM 1046 C C . GLN A 1 132 ? -2.719 24.781 -2.971 1 38 132 GLN A C 1
ATOM 1048 O O . GLN A 1 132 ? -1.795 25.391 -2.426 1 38 132 GLN A O 1
ATOM 1053 N N . LYS A 1 133 ? -2.363 23.938 -3.988 1 35.69 133 LYS A N 1
ATOM 1054 C CA . LYS A 1 133 ? -1.093 24.234 -4.641 1 35.69 133 LYS A CA 1
ATOM 1055 C C . LYS A 1 133 ? -0.977 25.719 -4.961 1 35.69 133 LYS A C 1
ATOM 1057 O O . LYS A 1 133 ? 0.101 26.312 -4.832 1 35.69 133 LYS A O 1
ATOM 1062 N N . ALA A 1 134 ? -1.997 26.297 -5.492 1 32.75 134 ALA A N 1
ATOM 1063 C CA . ALA A 1 134 ? -1.823 27.672 -5.969 1 32.75 134 ALA A CA 1
ATOM 1064 C C . ALA A 1 134 ? -1.316 28.578 -4.855 1 32.75 134 ALA A C 1
ATOM 1066 O O . ALA A 1 134 ? -0.535 29.5 -5.105 1 32.75 134 ALA A O 1
ATOM 1067 N N . LEU A 1 135 ? -1.941 28.422 -3.781 1 33 135 LEU A N 1
ATOM 1068 C CA . LEU A 1 135 ? -1.55 29.484 -2.865 1 33 135 LEU A CA 1
ATOM 1069 C C . LEU A 1 135 ? -0.158 29.234 -2.297 1 33 135 LEU A C 1
ATOM 1071 O O . LEU A 1 135 ? 0.464 30.141 -1.733 1 33 135 LEU A O 1
ATOM 1075 N N . SER A 1 136 ? 0.145 27.859 -2.088 1 38.34 136 SER A N 1
ATOM 1076 C CA . SER A 1 136 ? 1.438 27.719 -1.426 1 38.34 136 SER A CA 1
ATOM 1077 C C . SER A 1 136 ? 2.586 27.953 -2.402 1 38.34 136 SER A C 1
ATOM 1079 O O . SER A 1 136 ? 3.707 27.5 -2.166 1 38.34 136 SER A O 1
ATOM 1081 N N . GLN A 1 137 ? 2.439 28.375 -3.586 1 34.34 137 GLN A N 1
ATOM 1082 C CA . GLN A 1 137 ? 3.621 28.766 -4.348 1 34.34 137 GLN A CA 1
ATOM 1083 C C . GLN A 1 137 ? 4.645 29.453 -3.455 1 34.34 137 GLN A C 1
ATOM 1085 O O . GLN A 1 137 ? 5.727 29.828 -3.916 1 34.34 137 GLN A O 1
ATOM 1090 N N . GLU A 1 138 ? 4.223 30.047 -2.352 1 34.72 138 GLU A N 1
ATOM 1091 C CA . GLU A 1 138 ? 5.355 30.875 -1.938 1 34.72 138 GLU A CA 1
ATOM 1092 C C . GLU A 1 138 ? 6.531 30 -1.488 1 34.72 138 GLU A C 1
ATOM 1094 O O . GLU A 1 138 ? 7.688 30.312 -1.785 1 34.72 138 GLU A O 1
ATOM 1099 N N . THR A 1 139 ? 6.609 29.266 -0.208 1 34.81 139 THR A N 1
ATOM 1100 C CA . THR A 1 139 ? 7.934 28.875 0.264 1 34.81 139 THR A CA 1
ATOM 1101 C C . THR A 1 139 ? 8.398 27.594 -0.413 1 34.81 139 THR A C 1
ATOM 1103 O O . THR A 1 139 ? 7.574 26.812 -0.906 1 34.81 139 THR A O 1
ATOM 1106 N N . SER A 1 140 ? 9.805 27.297 -0.746 1 34.47 140 SER A N 1
ATOM 1107 C CA . SER A 1 140 ? 10.688 26.391 -1.467 1 34.47 140 SER A CA 1
ATOM 1108 C C . SER A 1 140 ? 10.305 24.938 -1.227 1 34.47 140 SER A C 1
ATOM 1110 O O . SER A 1 140 ? 10.562 24.062 -2.066 1 34.47 140 SER A O 1
ATOM 1112 N N . SER A 1 141 ? 10.273 24.328 0.146 1 36.22 141 SER A N 1
ATOM 1113 C CA . SER A 1 141 ? 10.492 22.906 0.351 1 36.22 141 SER A CA 1
ATOM 1114 C C . SER A 1 141 ? 9.25 22.094 0.01 1 36.22 141 SER A C 1
ATOM 1116 O O . SER A 1 141 ? 8.125 22.531 0.293 1 36.22 141 SER A O 1
ATOM 1118 N N . GLY A 1 142 ? 9.141 21.266 -0.985 1 36 142 GLY A N 1
ATOM 1119 C CA . GLY A 1 142 ? 8.195 20.312 -1.545 1 36 142 GLY A CA 1
ATOM 1120 C C . GLY A 1 142 ? 7.273 19.703 -0.503 1 36 142 GLY A C 1
ATOM 1121 O O . GLY A 1 142 ? 6.152 19.297 -0.817 1 36 142 GLY A O 1
ATOM 1122 N N . MET A 1 143 ? 7.82 19.219 0.682 1 38.28 143 MET A N 1
ATOM 1123 C CA . MET A 1 143 ? 7.07 18.609 1.774 1 38.28 143 MET A CA 1
ATOM 1124 C C . MET A 1 143 ? 6.07 19.594 2.369 1 38.28 143 MET A C 1
ATOM 1126 O O . MET A 1 143 ? 4.98 19.203 2.787 1 38.28 143 MET A O 1
ATOM 1130 N N . LEU A 1 144 ? 6.375 20.797 2.506 1 40.81 144 LEU A N 1
ATOM 1131 C CA . LEU A 1 144 ? 5.574 21.812 3.18 1 40.81 144 LEU A CA 1
ATOM 1132 C C . LEU A 1 144 ? 4.246 22.031 2.463 1 40.81 144 LEU A C 1
ATOM 1134 O O . LEU A 1 144 ? 3.279 22.5 3.064 1 40.81 144 LEU A O 1
ATOM 1138 N N . LYS A 1 145 ? 4.258 21.578 1.25 1 41.72 145 LYS A N 1
ATOM 1139 C CA . LYS A 1 145 ? 3.08 21.75 0.403 1 41.72 145 LYS A CA 1
ATOM 1140 C C . LYS A 1 145 ? 1.941 20.844 0.854 1 41.72 145 LYS A C 1
ATOM 1142 O O . LYS A 1 145 ? 0.77 21.219 0.753 1 41.72 145 LYS A O 1
ATOM 1147 N N . LEU A 1 146 ? 2.273 19.797 1.194 1 43.91 146 LEU A N 1
ATOM 1148 C CA . LEU A 1 146 ? 1.26 18.906 1.754 1 43.91 146 LEU A CA 1
ATOM 1149 C C . LEU A 1 146 ? 0.607 19.531 2.98 1 43.91 146 LEU A C 1
ATOM 1151 O O . LEU A 1 146 ? -0.597 19.375 3.197 1 43.91 146 LEU A O 1
ATOM 1155 N N . LYS A 1 147 ? 1.487 20.219 3.848 1 40.91 147 LYS A N 1
ATOM 1156 C CA . LYS A 1 147 ? 1.002 20.797 5.094 1 40.91 147 LYS A CA 1
ATOM 1157 C C . LYS A 1 147 ? -0.117 21.797 4.832 1 40.91 147 LYS A C 1
ATOM 1159 O O . LYS A 1 147 ? -1.133 21.812 5.531 1 40.91 147 LYS A O 1
ATOM 1164 N N . ALA A 1 148 ? 0.225 22.75 4.117 1 35.88 148 ALA A N 1
ATOM 1165 C CA . ALA A 1 148 ? -0.676 23.891 4.105 1 35.88 148 ALA A CA 1
ATOM 1166 C C . ALA A 1 148 ? -2.07 23.5 3.629 1 35.88 148 ALA A C 1
ATOM 1168 O O . ALA A 1 148 ? -3.074 23.938 4.188 1 35.88 148 ALA A O 1
ATOM 1169 N N . ASN A 1 149 ? -2.039 22.719 2.588 1 41.28 149 ASN A N 1
ATOM 1170 C CA . ASN A 1 149 ? -3.357 22.5 2.002 1 41.28 149 ASN A CA 1
ATOM 1171 C C . ASN A 1 149 ? -4.184 21.516 2.828 1 41.28 149 ASN A C 1
ATOM 1173 O O . ASN A 1 149 ? -5.402 21.438 2.672 1 41.28 149 ASN A O 1
ATOM 1177 N N . PHE A 1 150 ? -3.566 20.531 3.416 1 40.19 150 PHE A N 1
ATOM 1178 C CA . PHE A 1 150 ? -4.391 19.688 4.277 1 40.19 150 PHE A CA 1
ATOM 1179 C C . PHE A 1 150 ? -5.195 20.531 5.25 1 40.19 150 PHE A C 1
ATOM 1181 O O . PHE A 1 150 ? -6.352 20.219 5.547 1 40.19 150 PHE A O 1
ATOM 1188 N N . LEU A 1 151 ? -4.637 21.562 5.754 1 37.19 151 LEU A N 1
ATOM 1189 C CA . LEU A 1 151 ? -5.195 22.344 6.855 1 37.19 151 LEU A CA 1
ATOM 1190 C C . LEU A 1 151 ? -6.398 23.156 6.391 1 37.19 151 LEU A C 1
ATOM 1192 O O . LEU A 1 151 ? -7.34 23.375 7.156 1 37.19 151 LEU A O 1
ATOM 1196 N N . LYS A 1 152 ? -6.375 23.766 5.246 1 37.47 152 LYS A N 1
ATOM 1197 C CA . LYS A 1 152 ? -7.508 24.656 5.012 1 37.47 152 LYS A CA 1
ATOM 1198 C C . LYS A 1 152 ? -8.781 23.859 4.73 1 37.47 152 LYS A C 1
ATOM 1200 O O . LYS A 1 152 ? -9.867 24.25 5.168 1 37.47 152 LYS A O 1
ATOM 1205 N N . SER A 1 153 ? -8.641 22.781 4.012 1 37.62 153 SER A N 1
ATOM 1206 C CA . SER A 1 153 ? -9.938 22.203 3.713 1 37.62 153 SER A CA 1
ATOM 1207 C C . SER A 1 153 ? -10.547 21.531 4.945 1 37.62 153 SER A C 1
ATOM 1209 O O . SER A 1 153 ? -11.734 21.219 4.961 1 37.62 153 SER A O 1
ATOM 1211 N N . ALA A 1 154 ? -9.727 21.016 5.797 1 33.72 154 ALA A N 1
ATOM 1212 C CA . ALA A 1 154 ? -10.367 20.547 7.023 1 33.72 154 ALA A CA 1
ATOM 1213 C C . ALA A 1 154 ? -11.172 21.672 7.688 1 33.72 154 ALA A C 1
ATOM 1215 O O . ALA A 1 154 ? -12.133 21.406 8.406 1 33.72 154 ALA A O 1
ATOM 1216 N N . ARG A 1 155 ? -10.711 22.844 7.441 1 32.31 155 ARG A N 1
ATOM 1217 C CA . ARG A 1 155 ? -11.398 23.938 8.125 1 32.31 155 ARG A CA 1
ATOM 1218 C C . ARG A 1 155 ? -12.734 24.25 7.461 1 32.31 155 ARG A C 1
ATOM 1220 O O . ARG A 1 155 ? -13.68 24.703 8.117 1 32.31 155 ARG A O 1
ATOM 1227 N N . LEU A 1 156 ? -12.766 24.047 6.164 1 35.84 156 LEU A N 1
ATOM 1228 C CA . LEU A 1 156 ? -14.055 24.516 5.656 1 35.84 156 LEU A CA 1
ATOM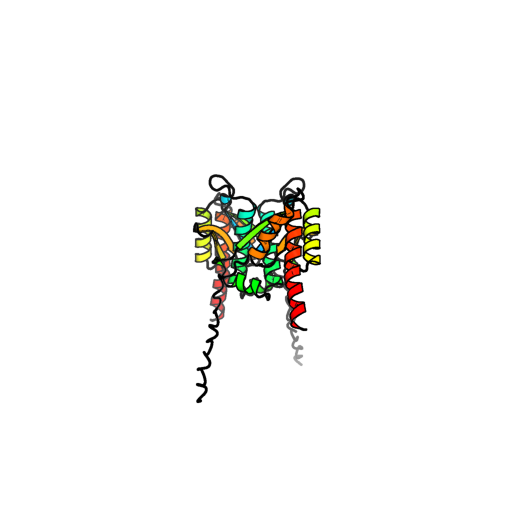 1229 C C . LEU A 1 156 ? -15.18 23.594 6.105 1 35.84 156 LEU A C 1
ATOM 1231 O O . LEU A 1 156 ? -16.328 24.016 6.188 1 35.84 156 LEU A O 1
ATOM 1235 N N . SER A 1 157 ? -14.844 22.328 6.191 1 33.69 157 SER A N 1
ATOM 1236 C CA . SER A 1 157 ? -16.016 21.578 6.613 1 33.69 157 SER A CA 1
ATOM 1237 C C . SER A 1 157 ? -16.453 21.984 8.023 1 33.69 157 SER A C 1
ATOM 1239 O O . SER A 1 157 ? -17.562 21.656 8.453 1 33.69 157 SER A O 1
ATOM 1241 N N . ILE A 1 158 ? -15.43 22.484 8.766 1 32.97 158 ILE A N 1
ATOM 1242 C CA . ILE A 1 158 ? -15.875 22.812 10.117 1 32.97 158 ILE A CA 1
ATOM 1243 C C . ILE A 1 158 ? -16.797 24.031 10.07 1 32.97 158 ILE A C 1
ATOM 1245 O O . ILE A 1 158 ? -17.75 24.125 10.844 1 32.97 158 ILE A O 1
ATOM 1249 N N . THR A 1 159 ? -16.5 24.953 9.203 1 32.69 159 THR A N 1
ATOM 1250 C CA . THR A 1 159 ? -17.297 26.172 9.312 1 32.69 159 THR A CA 1
ATOM 1251 C C . THR A 1 159 ? -18.75 25.906 8.922 1 32.69 159 THR A C 1
ATOM 1253 O O . THR A 1 159 ? -19.672 26.547 9.422 1 32.69 159 THR A O 1
ATOM 1256 N N . ASN A 1 160 ? -18.906 25 7.926 1 34.59 160 ASN A N 1
ATOM 1257 C CA . ASN A 1 160 ? -20.312 25.031 7.527 1 34.59 160 ASN A CA 1
ATOM 1258 C C . ASN A 1 160 ? -21.203 24.344 8.547 1 34.59 160 ASN A C 1
ATOM 1260 O O . ASN A 1 160 ? -22.422 24.297 8.391 1 34.59 160 ASN A O 1
ATOM 1264 N N . LYS A 1 161 ? -20.562 23.516 9.422 1 35.88 161 LYS A N 1
ATOM 1265 C CA . LYS A 1 161 ? -21.516 22.922 10.359 1 35.88 161 LYS A CA 1
ATOM 1266 C C . LYS A 1 161 ? -22.047 23.953 11.344 1 35.88 161 LYS A C 1
ATOM 1268 O O . LYS A 1 161 ? -23.047 23.734 12.023 1 35.88 161 LYS A O 1
ATOM 1273 N N . THR A 1 162 ? -21.281 24.984 11.508 1 32.78 162 THR A N 1
ATOM 1274 C CA . THR A 1 162 ? -21.812 25.812 12.586 1 32.78 162 THR A CA 1
ATOM 1275 C C . THR A 1 162 ? -23.062 26.547 12.141 1 32.78 162 THR A C 1
ATOM 1277 O O . THR A 1 162 ? -23.859 27.016 12.977 1 32.78 162 THR A O 1
ATOM 1280 N N . GLU A 1 163 ? -23.234 26.797 10.852 1 33.28 163 GLU A N 1
ATOM 1281 C CA . GLU A 1 163 ? -24.281 27.781 10.68 1 33.28 163 GLU A CA 1
ATOM 1282 C C . GLU A 1 163 ? -25.672 27.141 10.719 1 33.28 163 GLU A C 1
ATOM 1284 O O . GLU A 1 163 ? -26.688 27.844 10.719 1 33.28 163 GLU A O 1
ATOM 1289 N N . MET A 1 164 ? -25.75 25.766 10.609 1 32.53 164 MET A N 1
ATOM 1290 C CA . MET A 1 164 ? -27.156 25.406 10.453 1 32.53 164 MET A CA 1
ATOM 1291 C C . MET A 1 164 ? -27.891 25.516 11.789 1 32.53 164 MET A C 1
ATOM 1293 O O . MET A 1 164 ? -29.125 25.375 11.836 1 32.53 164 MET A O 1
ATOM 1297 N N . THR A 1 165 ? -27.203 25.422 12.93 1 28.14 165 THR A N 1
ATOM 1298 C CA . THR A 1 165 ? -28.094 25.375 14.078 1 28.14 165 THR A CA 1
ATOM 1299 C C . THR A 1 165 ? -28.516 26.766 14.508 1 28.14 165 THR A C 1
ATOM 1301 O O . THR A 1 165 ? -29.328 26.922 15.43 1 28.14 165 THR A O 1
ATOM 1304 N N . SER A 1 166 ? -28.203 27.844 13.727 1 25.94 166 SER A N 1
ATOM 1305 C CA . SER A 1 166 ? -28.906 28.953 14.359 1 25.94 166 SER A CA 1
ATOM 1306 C C . SER A 1 166 ? -30.344 29.047 13.875 1 25.94 166 SER A C 1
ATOM 1308 O O . SER A 1 166 ? -30.625 28.766 12.711 1 25.94 166 SER A O 1
ATOM 1310 N N . MET B 1 1 ? -12.203 -62.375 48.531 1 30.38 1 MET B N 1
ATOM 1311 C CA . MET B 1 1 ? -11.109 -61.531 48.031 1 30.38 1 MET B CA 1
ATOM 1312 C C . MET B 1 1 ? -11.648 -60.312 47.312 1 30.38 1 MET B C 1
ATOM 1314 O O . MET B 1 1 ? -12.414 -60.438 46.344 1 30.38 1 MET B O 1
ATOM 1318 N N . HIS B 1 2 ? -11.93 -59.219 48.062 1 32.34 2 HIS B N 1
ATOM 1319 C CA . HIS B 1 2 ? -12.586 -57.938 47.875 1 32.34 2 HIS B CA 1
ATOM 1320 C C . HIS B 1 2 ? -11.891 -57.125 46.781 1 32.34 2 HIS B C 1
ATOM 1322 O O . HIS B 1 2 ? -10.703 -56.812 46.906 1 32.34 2 HIS B O 1
ATOM 1328 N N . ARG B 1 3 ? -12.164 -57.469 45.531 1 33.38 3 ARG B N 1
ATOM 1329 C CA . ARG B 1 3 ? -11.68 -56.781 44.312 1 33.38 3 ARG B CA 1
ATOM 1330 C C . ARG B 1 3 ? -11.93 -55.281 44.406 1 33.38 3 ARG B C 1
ATOM 1332 O O . ARG B 1 3 ? -13.078 -54.844 44.562 1 33.38 3 ARG B O 1
ATOM 1339 N N . GLY B 1 4 ? -11.039 -54.594 45.125 1 31.81 4 GLY B N 1
ATOM 1340 C CA . GLY B 1 4 ? -11.062 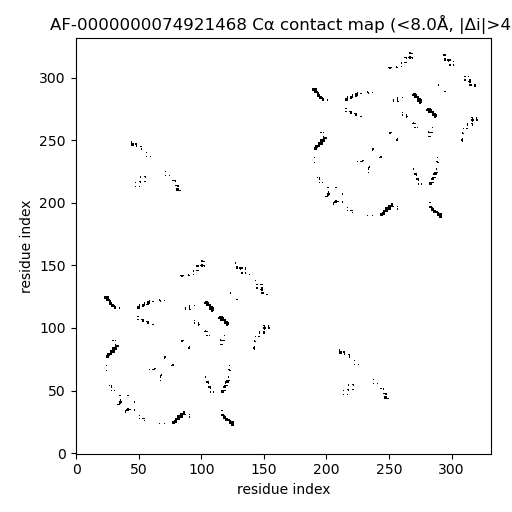-53.156 45.344 1 31.81 4 GLY B CA 1
ATOM 1341 C C . GLY B 1 4 ? -11.289 -52.375 44.062 1 31.81 4 GLY B C 1
ATOM 1342 O O . GLY B 1 4 ? -10.773 -52.75 43 1 31.81 4 GLY B O 1
ATOM 1343 N N . ILE B 1 5 ? -12.516 -51.875 43.938 1 36.16 5 ILE B N 1
ATOM 1344 C CA . ILE B 1 5 ? -13.039 -51 42.875 1 36.16 5 ILE B CA 1
ATOM 1345 C C . ILE B 1 5 ? -12.07 -49.812 42.656 1 36.16 5 ILE B C 1
ATOM 1347 O O . ILE B 1 5 ? -11.781 -49.062 43.562 1 36.16 5 ILE B O 1
ATOM 1351 N N . GLY B 1 6 ? -10.922 -50.094 42 1 33.34 6 GLY B N 1
ATOM 1352 C CA . GLY B 1 6 ? -9.977 -49.031 41.719 1 33.34 6 GLY B CA 1
ATOM 1353 C C . GLY B 1 6 ? -10.641 -47.781 41.219 1 33.34 6 GLY B C 1
ATOM 1354 O O . GLY B 1 6 ? -11.719 -47.812 40.625 1 33.34 6 GLY B O 1
ATOM 1355 N N . PRO B 1 7 ? -10.531 -46.656 41.969 1 33.84 7 PRO B N 1
ATOM 1356 C CA . PRO B 1 7 ? -11.125 -45.344 41.656 1 33.84 7 PRO B CA 1
ATOM 1357 C C . PRO B 1 7 ? -10.891 -44.938 40.188 1 33.84 7 PRO B C 1
ATOM 1359 O O . PRO B 1 7 ? -9.898 -45.344 39.594 1 33.84 7 PRO B O 1
ATOM 1362 N N . ALA B 1 8 ? -11.984 -44.906 39.375 1 33.81 8 ALA B N 1
ATOM 1363 C CA . ALA B 1 8 ? -12.07 -44.312 38.031 1 33.81 8 ALA B CA 1
ATOM 1364 C C . ALA B 1 8 ? -11.352 -42.969 38 1 33.81 8 ALA B C 1
ATOM 1366 O O . ALA B 1 8 ? -11.641 -42.062 38.781 1 33.81 8 ALA B O 1
ATOM 1367 N N . PHE B 1 9 ? -10 -43 37.781 1 31.61 9 PHE B N 1
ATOM 1368 C CA . PHE B 1 9 ? -9.258 -41.781 37.5 1 31.61 9 PHE B CA 1
ATOM 1369 C C . PHE B 1 9 ? -10.023 -40.875 36.531 1 31.61 9 PHE B C 1
ATOM 1371 O O . PHE B 1 9 ? -10.383 -41.312 35.438 1 31.61 9 PHE B O 1
ATOM 1378 N N . GLN B 1 10 ? -10.875 -40.031 37.062 1 31.22 10 GLN B N 1
ATOM 1379 C CA . GLN B 1 10 ? -11.438 -38.938 36.281 1 31.22 10 GLN B CA 1
ATOM 1380 C C . GLN B 1 10 ? -10.367 -38.25 35.438 1 31.22 10 GLN B C 1
ATOM 1382 O O . GLN B 1 10 ? -9.398 -37.719 35.969 1 31.22 10 GLN B O 1
ATOM 1387 N N . LEU B 1 11 ? -10.016 -38.875 34.375 1 27.28 11 LEU B N 1
ATOM 1388 C CA . LEU B 1 11 ? -9.227 -38.125 33.375 1 27.28 11 LEU B CA 1
ATOM 1389 C C . LEU B 1 11 ? -9.82 -36.75 33.156 1 27.28 11 LEU B C 1
ATOM 1391 O O . LEU B 1 11 ? -10.938 -36.625 32.656 1 27.28 11 LEU B O 1
ATOM 1395 N N . SER B 1 12 ? -9.719 -35.844 34.156 1 33.03 12 SER B N 1
ATOM 1396 C CA . SER B 1 12 ? -9.961 -34.438 33.781 1 33.03 12 SER B CA 1
ATOM 1397 C C . SER B 1 12 ? -9.328 -34.094 32.438 1 33.03 12 SER B C 1
ATOM 1399 O O . SER B 1 12 ? -8.117 -34.25 32.281 1 33.03 12 SER B O 1
ATOM 1401 N N . ARG B 1 13 ? -9.992 -34.375 31.406 1 30.36 13 ARG B N 1
ATOM 1402 C CA . ARG B 1 13 ? -9.633 -33.781 30.109 1 30.36 13 ARG B CA 1
ATOM 1403 C C . ARG B 1 13 ? -9.273 -32.312 30.266 1 30.36 13 ARG B C 1
ATOM 1405 O O . ARG B 1 13 ? -10.125 -31.484 30.578 1 30.36 13 ARG B O 1
ATOM 1412 N N . LYS B 1 14 ? -8.086 -32.031 30.828 1 30.81 14 LYS B N 1
ATOM 1413 C CA . LYS B 1 14 ? -7.566 -30.672 30.594 1 30.81 14 LYS B CA 1
ATOM 1414 C C . LYS B 1 14 ? -7.855 -30.203 29.172 1 30.81 14 LYS B C 1
ATOM 1416 O O . LYS B 1 14 ? -7.426 -30.844 28.203 1 30.81 14 LYS B O 1
ATOM 1421 N N . MET B 1 15 ? -9.031 -29.797 28.938 1 30.05 15 MET B N 1
ATOM 1422 C CA . MET B 1 15 ? -9.141 -28.969 27.734 1 30.05 15 MET B CA 1
ATOM 1423 C C . MET B 1 15 ? -7.926 -28.047 27.594 1 30.05 15 MET B C 1
ATOM 1425 O O . MET B 1 15 ? -7.641 -27.25 28.484 1 30.05 15 MET B O 1
ATOM 1429 N N . ALA B 1 16 ? -6.727 -28.547 27.312 1 29.19 16 ALA B N 1
ATOM 1430 C CA . ALA B 1 16 ? -5.684 -27.625 26.891 1 29.19 16 ALA B CA 1
ATOM 1431 C C . ALA B 1 16 ? -6.281 -26.406 26.172 1 29.19 16 ALA B C 1
ATOM 1433 O O . ALA B 1 16 ? -6.977 -26.562 25.172 1 29.19 16 ALA B O 1
ATOM 1434 N N . ALA B 1 17 ? -6.762 -25.5 26.844 1 33.78 17 ALA B N 1
ATOM 1435 C CA . ALA B 1 17 ? -6.812 -24.203 26.172 1 33.78 17 ALA B CA 1
ATOM 1436 C C . ALA B 1 17 ? -5.641 -24.031 25.203 1 33.78 17 ALA B C 1
ATOM 1438 O O . ALA B 1 17 ? -4.496 -23.875 25.641 1 33.78 17 ALA B O 1
ATOM 1439 N N . SER B 1 18 ? -5.297 -24.859 24.312 1 36.12 18 SER B N 1
ATOM 1440 C CA . SER B 1 18 ? -4.219 -24.625 23.359 1 36.12 18 SER B CA 1
ATOM 1441 C C . SER B 1 18 ? -4.062 -23.141 23.062 1 36.12 18 SER B C 1
ATOM 1443 O O . SER B 1 18 ? -4.871 -22.547 22.344 1 36.12 18 SER B O 1
ATOM 1445 N N . GLY B 1 19 ? -3.916 -22.234 23.875 1 41.41 19 GLY B N 1
ATOM 1446 C CA . GLY B 1 19 ? -3.492 -20.859 23.703 1 41.41 19 GLY B CA 1
ATOM 1447 C C . GLY B 1 19 ? -2.527 -20.672 22.547 1 41.41 19 GLY B C 1
ATOM 1448 O O . GLY B 1 19 ? -1.311 -20.703 22.734 1 41.41 19 GLY B O 1
ATOM 1449 N N . GLY B 1 20 ? -2.66 -21.219 21.406 1 46.28 20 GLY B N 1
ATOM 1450 C CA . GLY B 1 20 ? -1.79 -21.266 20.25 1 46.28 20 GLY B CA 1
ATOM 1451 C C . GLY B 1 20 ? -1.147 -19.938 19.922 1 46.28 20 GLY B C 1
ATOM 1452 O O . GLY B 1 20 ? -1.697 -18.875 20.25 1 46.28 20 GLY B O 1
ATOM 1453 N N . GLU B 1 21 ? 0.247 -19.891 20.016 1 56.06 21 GLU B N 1
ATOM 1454 C CA . GLU B 1 21 ? 0.975 -18.703 19.578 1 56.06 21 GLU B CA 1
ATOM 1455 C C . GLU B 1 21 ? 0.217 -17.969 18.469 1 56.06 21 GLU B C 1
ATOM 1457 O O . GLU B 1 21 ? -0.393 -18.609 17.609 1 56.06 21 GLU B O 1
ATOM 1462 N N . PRO B 1 22 ? -0.125 -16.781 18.797 1 69 22 PRO B N 1
ATOM 1463 C CA . PRO B 1 22 ? -0.854 -16.047 17.75 1 69 22 PRO B CA 1
ATOM 1464 C C . PRO B 1 22 ? -0.287 -16.281 16.359 1 69 22 PRO B C 1
ATOM 1466 O O . PRO B 1 22 ? 0.934 -16.312 16.172 1 69 22 PRO B O 1
ATOM 1469 N N . GLN B 1 23 ? -1.074 -16.891 15.617 1 84.25 23 GLN B N 1
ATOM 1470 C CA . GLN B 1 23 ? -0.705 -17.141 14.227 1 84.25 23 GLN B CA 1
ATOM 1471 C C . GLN B 1 23 ? -0.276 -15.844 13.531 1 84.25 23 GLN B C 1
ATOM 1473 O O . GLN B 1 23 ? -0.992 -14.836 13.578 1 84.25 23 GLN B O 1
ATOM 1478 N N . ILE B 1 24 ? 1.011 -15.812 13.086 1 91.12 24 ILE B N 1
ATOM 1479 C CA . ILE B 1 24 ? 1.507 -14.656 12.352 1 91.12 24 ILE B CA 1
ATOM 1480 C C . ILE B 1 24 ? 0.942 -14.664 10.93 1 91.12 24 ILE B C 1
ATOM 1482 O O . ILE B 1 24 ? 1.188 -15.594 10.164 1 91.12 24 ILE B O 1
ATOM 1486 N N . LEU B 1 25 ? 0.038 -13.703 10.648 1 94.69 25 LEU B N 1
ATOM 1487 C CA . LEU B 1 25 ? -0.526 -13.539 9.312 1 94.69 25 LEU B CA 1
ATOM 1488 C C . LEU B 1 25 ? 0.29 -12.539 8.5 1 94.69 25 LEU B C 1
ATOM 1490 O O . LEU B 1 25 ? 0.724 -11.516 9.023 1 94.69 25 LEU B O 1
ATOM 1494 N N . VAL B 1 26 ? 0.541 -12.93 7.199 1 96 26 VAL B N 1
ATOM 1495 C CA . VAL B 1 26 ? 1.333 -12.086 6.309 1 96 26 VAL B CA 1
ATOM 1496 C C . VAL B 1 26 ? 0.569 -11.844 5.008 1 96 26 VAL B C 1
ATOM 1498 O O . VAL B 1 26 ? -0.02 -12.773 4.445 1 96 26 VAL B O 1
ATOM 1501 N N . GLN B 1 27 ? 0.487 -10.57 4.598 1 96.62 27 GLN B N 1
ATOM 1502 C CA . GLN B 1 27 ? 0.067 -10.281 3.23 1 96.62 27 GLN B CA 1
ATOM 1503 C C . GLN B 1 27 ? 1.268 -10.188 2.291 1 96.62 27 GLN B C 1
ATOM 1505 O O . GLN B 1 27 ? 2.143 -9.344 2.473 1 96.62 27 GLN B O 1
ATOM 1510 N N . TYR B 1 28 ? 1.277 -11.008 1.281 1 95.94 28 TYR B N 1
ATOM 1511 C CA . TYR B 1 28 ? 2.344 -11.016 0.287 1 95.94 28 TYR B CA 1
ATOM 1512 C C . TYR B 1 28 ? 1.933 -10.234 -0.958 1 95.94 28 TYR B C 1
ATOM 1514 O O . TYR B 1 28 ? 0.799 -10.359 -1.427 1 95.94 28 TYR B O 1
ATOM 1522 N N . LEU B 1 29 ? 2.855 -9.492 -1.438 1 97.25 29 LEU B N 1
ATOM 1523 C CA . LEU B 1 29 ? 2.699 -8.766 -2.695 1 97.25 29 LEU B CA 1
ATOM 1524 C C . LEU B 1 29 ? 3.826 -9.109 -3.664 1 97.25 29 LEU B C 1
ATOM 1526 O O . LEU B 1 29 ? 4.957 -9.359 -3.242 1 97.25 29 LEU B O 1
ATOM 1530 N N . VAL B 1 30 ? 3.506 -9.07 -4.945 1 97.06 30 VAL B N 1
ATOM 1531 C CA . VAL B 1 30 ? 4.496 -9.219 -6.008 1 97.06 30 VAL B CA 1
ATOM 1532 C C . VAL B 1 30 ? 4.367 -8.062 -6.996 1 97.06 30 VAL B C 1
ATOM 1534 O O . VAL B 1 30 ? 3.359 -7.945 -7.699 1 97.06 30 VAL B O 1
ATOM 1537 N N . LEU B 1 31 ? 5.363 -7.297 -7.051 1 98.06 31 LEU B N 1
ATOM 1538 C CA . LEU B 1 31 ? 5.375 -6.051 -7.809 1 98.06 31 LEU B CA 1
ATOM 1539 C C . LEU B 1 31 ? 6.316 -6.152 -9 1 98.06 31 LEU B C 1
ATOM 1541 O O . LEU B 1 31 ? 7.441 -6.641 -8.875 1 98.06 31 LEU B O 1
ATOM 1545 N N . ARG B 1 32 ? 5.773 -5.707 -10.133 1 97.88 32 ARG B N 1
ATOM 1546 C CA . ARG B 1 32 ? 6.629 -5.699 -11.32 1 97.88 32 ARG B CA 1
ATOM 1547 C C . ARG B 1 32 ? 7.832 -4.785 -11.117 1 97.88 32 ARG B C 1
ATOM 1549 O O . ARG B 1 32 ? 7.676 -3.609 -10.789 1 97.88 32 ARG B O 1
ATOM 1556 N N . LYS B 1 33 ? 8.938 -5.352 -11.414 1 96.75 33 LYS B N 1
ATOM 1557 C CA . LYS B 1 33 ? 10.203 -4.645 -11.234 1 96.75 33 LYS B CA 1
ATOM 1558 C C . LYS B 1 33 ? 10.492 -3.727 -12.422 1 96.75 33 LYS B C 1
ATOM 1560 O O . LYS B 1 33 ? 11.039 -2.635 -12.25 1 96.75 33 LYS B O 1
ATOM 1565 N N . ASP B 1 34 ? 10.133 -4.09 -13.602 1 98.19 34 ASP B N 1
ATOM 1566 C CA . ASP B 1 34 ? 10.539 -3.402 -14.82 1 98.19 34 ASP B CA 1
ATOM 1567 C C . ASP B 1 34 ? 9.766 -2.1 -15.008 1 98.19 34 ASP B C 1
ATOM 1569 O O . ASP B 1 34 ? 10.109 -1.282 -15.859 1 98.19 34 ASP B O 1
ATOM 1573 N N . LEU B 1 35 ? 8.711 -1.838 -14.203 1 98.62 35 LEU B N 1
ATOM 1574 C CA . LEU B 1 35 ? 7.895 -0.635 -14.344 1 98.62 35 LEU B CA 1
ATOM 1575 C C . LEU B 1 35 ? 8.742 0.619 -14.148 1 98.62 35 LEU B C 1
ATOM 1577 O O . LEU B 1 35 ? 8.469 1.657 -14.758 1 98.62 35 LEU B O 1
ATOM 1581 N N . SER B 1 36 ? 9.742 0.532 -13.266 1 97.69 36 SER B N 1
ATOM 1582 C CA . SER B 1 36 ? 10.57 1.691 -12.953 1 97.69 36 SER B CA 1
ATOM 1583 C C . SER B 1 36 ? 11.773 1.779 -13.891 1 97.69 36 SER B C 1
ATOM 1585 O O . SER B 1 36 ? 12.562 2.717 -13.797 1 97.69 36 SER B O 1
ATOM 1587 N N . GLN B 1 37 ? 11.945 0.856 -14.711 1 98.12 37 GLN B N 1
ATOM 1588 C CA . GLN B 1 37 ? 13.086 0.778 -15.617 1 98.12 37 GLN B CA 1
ATOM 1589 C C . GLN B 1 37 ? 12.672 1.132 -17.047 1 98.12 37 GLN B C 1
ATOM 1591 O O . GLN B 1 37 ? 11.5 1.037 -17.406 1 98.12 37 GLN B O 1
ATOM 1596 N N . PRO B 1 38 ? 13.727 1.57 -17.859 1 97.25 38 PRO B N 1
ATOM 1597 C CA . PRO B 1 38 ? 13.391 1.696 -19.266 1 97.25 38 PRO B CA 1
ATOM 1598 C C . PRO B 1 38 ? 12.828 0.404 -19.859 1 97.25 38 PRO B C 1
ATOM 1600 O O . PRO B 1 38 ? 13.266 -0.689 -19.5 1 97.25 38 PRO B O 1
ATOM 1603 N N . PRO B 1 39 ? 11.758 0.436 -20.719 1 97.19 39 PRO B N 1
ATOM 1604 C CA . PRO B 1 39 ? 11.258 1.65 -21.375 1 97.19 39 PRO B CA 1
ATOM 1605 C C . PRO B 1 39 ? 10.133 2.322 -20.578 1 97.19 39 PRO B C 1
ATOM 1607 O O . PRO B 1 39 ? 9.711 3.426 -20.938 1 97.19 39 PRO B O 1
ATOM 1610 N N . PHE B 1 40 ? 9.633 1.755 -19.453 1 97.5 40 PHE B N 1
ATOM 1611 C CA . PHE B 1 40 ? 8.477 2.303 -18.75 1 97.5 40 PHE B CA 1
ATOM 1612 C C . PHE B 1 40 ? 8.875 3.525 -17.938 1 97.5 40 PHE B C 1
ATOM 1614 O O . PHE B 1 40 ? 8.266 4.59 -18.062 1 97.5 40 PHE B O 1
ATOM 1621 N N . SER B 1 41 ? 9.914 3.393 -17.078 1 98.31 41 SER B N 1
ATOM 1622 C CA . SER B 1 41 ? 10.492 4.473 -16.281 1 98.31 41 SER B CA 1
ATOM 1623 C C . SER B 1 41 ? 9.422 5.188 -15.461 1 98.31 41 SER B C 1
ATOM 1625 O O . SER B 1 41 ? 9.398 6.418 -15.406 1 98.31 41 SER B O 1
ATOM 1627 N N . TRP B 1 42 ? 8.555 4.367 -14.883 1 98.31 42 TRP B N 1
ATOM 1628 C CA . TRP B 1 42 ? 7.555 4.957 -14 1 98.31 42 TRP B CA 1
ATOM 1629 C C . TRP B 1 42 ? 8.211 5.605 -12.781 1 98.31 42 TRP B C 1
ATOM 1631 O O . TRP B 1 42 ? 9.164 5.055 -12.219 1 98.31 42 TRP B O 1
ATOM 1641 N N . PRO B 1 43 ? 7.719 6.762 -12.336 1 97 43 PRO B N 1
ATOM 1642 C CA . PRO B 1 43 ? 8.234 7.352 -11.094 1 97 43 PRO B CA 1
ATOM 1643 C C . PRO B 1 43 ? 7.965 6.48 -9.875 1 97 43 PRO B C 1
ATOM 1645 O O . PRO B 1 43 ? 7 5.715 -9.859 1 97 43 PRO B O 1
ATOM 1648 N N . ALA B 1 44 ? 8.781 6.648 -8.883 1 96.19 44 ALA B N 1
ATOM 1649 C CA . ALA B 1 44 ? 8.727 5.824 -7.676 1 96.19 44 ALA B CA 1
ATOM 1650 C C . ALA B 1 44 ? 7.34 5.875 -7.039 1 96.19 44 ALA B C 1
ATOM 1652 O O . ALA B 1 44 ? 6.789 4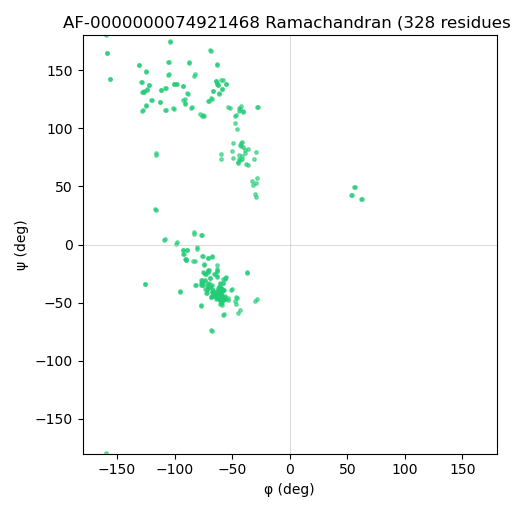.836 -6.66 1 96.19 44 ALA B O 1
ATOM 1653 N N . GLY B 1 45 ? 6.812 7.066 -6.91 1 97.12 45 GLY B N 1
ATOM 1654 C CA . GLY B 1 45 ? 5.496 7.215 -6.316 1 97.12 45 GLY B CA 1
ATOM 1655 C C . GLY B 1 45 ? 4.422 6.43 -7.043 1 97.12 45 GLY B C 1
ATOM 1656 O O . GLY B 1 45 ? 3.535 5.848 -6.414 1 97.12 45 GLY B O 1
ATOM 1657 N N . ALA B 1 46 ? 4.5 6.398 -8.352 1 97.75 46 ALA B N 1
ATOM 1658 C CA . ALA B 1 46 ? 3.523 5.664 -9.156 1 97.75 46 ALA B CA 1
ATOM 1659 C C . ALA B 1 46 ? 3.652 4.16 -8.938 1 97.75 46 ALA B C 1
ATOM 1661 O O . ALA B 1 46 ? 2.646 3.453 -8.836 1 97.75 46 ALA B O 1
ATOM 1662 N N . VAL B 1 47 ? 4.855 3.678 -8.852 1 98.69 47 VAL B N 1
ATOM 1663 C CA . VAL B 1 47 ? 5.09 2.256 -8.633 1 98.69 47 VAL B CA 1
ATOM 1664 C C . VAL B 1 47 ? 4.578 1.855 -7.246 1 98.69 47 VAL B C 1
ATOM 1666 O O . VAL B 1 47 ? 3.871 0.856 -7.105 1 98.69 47 VAL B O 1
ATOM 1669 N N . VAL B 1 48 ? 4.871 2.678 -6.266 1 98.75 48 VAL B N 1
ATOM 1670 C CA . VAL B 1 48 ? 4.414 2.422 -4.902 1 98.75 48 VAL B CA 1
ATOM 1671 C C . VAL B 1 48 ? 2.889 2.426 -4.859 1 98.75 48 VAL B C 1
ATOM 1673 O O . VAL B 1 48 ? 2.279 1.588 -4.191 1 98.75 48 VAL B O 1
ATOM 1676 N N . ALA B 1 49 ? 2.287 3.299 -5.574 1 98.75 49 ALA B N 1
ATOM 1677 C CA . ALA B 1 49 ? 0.83 3.391 -5.602 1 98.75 49 ALA B CA 1
ATOM 1678 C C . ALA B 1 49 ? 0.21 2.1 -6.133 1 98.75 49 ALA B C 1
ATOM 1680 O O . ALA B 1 49 ? -0.852 1.678 -5.668 1 98.75 49 ALA B O 1
ATOM 1681 N N . GLN B 1 50 ? 0.802 1.464 -7.117 1 98.81 50 GLN B N 1
ATOM 1682 C CA . GLN B 1 50 ? 0.269 0.214 -7.648 1 98.81 50 GLN B CA 1
ATOM 1683 C C . GLN B 1 50 ? 0.22 -0.866 -6.574 1 98.81 50 GLN B C 1
ATOM 1685 O O . GLN B 1 50 ? -0.768 -1.596 -6.461 1 98.81 50 GLN B O 1
ATOM 1690 N N . ALA B 1 51 ? 1.292 -0.935 -5.797 1 98.88 51 ALA B N 1
ATOM 1691 C CA . ALA B 1 51 ? 1.326 -1.901 -4.703 1 98.88 51 ALA B CA 1
ATOM 1692 C C . ALA B 1 51 ? 0.255 -1.59 -3.662 1 98.88 51 ALA B C 1
ATOM 1694 O O . ALA B 1 51 ? -0.423 -2.496 -3.172 1 98.88 51 ALA B O 1
ATOM 1695 N N . CYS B 1 52 ? 0.12 -0.341 -3.309 1 98.94 52 CYS B N 1
ATOM 1696 C CA . CYS B 1 52 ? -0.898 0.067 -2.348 1 98.94 52 CYS B CA 1
ATOM 1697 C C . CYS B 1 52 ? -2.293 -0.295 -2.844 1 98.94 52 CYS B C 1
ATOM 1699 O O . CYS B 1 52 ? -3.125 -0.776 -2.072 1 98.94 52 CYS B O 1
ATOM 1701 N N . HIS B 1 53 ? -2.531 -0.054 -4.172 1 98.94 53 HIS B N 1
ATOM 1702 C CA . HIS B 1 53 ? -3.814 -0.431 -4.754 1 98.94 53 HIS B CA 1
ATOM 1703 C C . HIS B 1 53 ? -4.062 -1.929 -4.617 1 98.94 53 HIS B C 1
ATOM 1705 O O . HIS B 1 53 ? -5.129 -2.346 -4.152 1 98.94 53 HIS B O 1
ATOM 1711 N N . ALA B 1 54 ? -3.121 -2.705 -5 1 98.88 54 ALA B N 1
ATOM 1712 C CA . ALA B 1 54 ? -3.273 -4.156 -4.945 1 98.88 54 ALA B CA 1
ATOM 1713 C C . ALA B 1 54 ? -3.523 -4.629 -3.516 1 98.88 54 ALA B C 1
ATOM 1715 O O . ALA B 1 54 ? -4.434 -5.426 -3.27 1 98.88 54 ALA B O 1
ATOM 1716 N N . ALA B 1 55 ? -2.701 -4.105 -2.592 1 98.88 55 ALA B N 1
ATOM 1717 C CA . ALA B 1 55 ? -2.809 -4.516 -1.193 1 98.88 55 ALA B CA 1
ATOM 1718 C C . ALA B 1 55 ? -4.203 -4.223 -0.644 1 98.88 55 ALA B C 1
ATOM 1720 O O . ALA B 1 55 ? -4.848 -5.105 -0.072 1 98.88 55 ALA B O 1
ATOM 1721 N N . THR B 1 56 ? -4.691 -3.045 -0.842 1 98.94 56 THR B N 1
ATOM 1722 C CA . THR B 1 56 ? -5.969 -2.646 -0.263 1 98.94 56 THR B CA 1
ATOM 1723 C C . THR B 1 56 ? -7.125 -3.344 -0.974 1 98.94 56 THR B C 1
ATOM 1725 O O . THR B 1 56 ? -8.117 -3.713 -0.341 1 98.94 56 THR B O 1
ATOM 1728 N N . ALA B 1 57 ? -6.973 -3.555 -2.314 1 98.88 57 ALA B N 1
ATOM 1729 C CA . ALA B 1 57 ? -8.016 -4.258 -3.059 1 98.88 57 ALA B CA 1
ATOM 1730 C C . ALA B 1 57 ? -8.156 -5.699 -2.576 1 98.88 57 ALA B C 1
ATOM 1732 O O . ALA B 1 57 ? -9.273 -6.172 -2.344 1 98.88 57 ALA B O 1
ATOM 1733 N N . ALA B 1 58 ? -7.055 -6.355 -2.438 1 98.75 58 ALA B N 1
ATOM 1734 C CA . ALA B 1 58 ? -7.098 -7.746 -1.993 1 98.75 58 ALA B CA 1
ATOM 1735 C C . ALA B 1 58 ? -7.742 -7.863 -0.615 1 98.75 58 ALA B C 1
ATOM 1737 O O . ALA B 1 58 ? -8.547 -8.766 -0.376 1 98.75 58 ALA B O 1
ATOM 1738 N N . LEU B 1 59 ? -7.352 -6.941 0.264 1 98.81 59 LEU B N 1
ATOM 1739 C CA . LEU B 1 59 ? -7.898 -6.973 1.615 1 98.81 59 LEU B CA 1
ATOM 1740 C C . LEU B 1 59 ? -9.398 -6.711 1.597 1 98.81 59 LEU B C 1
ATOM 1742 O O . LEU B 1 59 ? -10.164 -7.375 2.307 1 98.81 59 LEU B O 1
ATOM 1746 N N . HIS B 1 60 ? -9.836 -5.797 0.805 1 98.75 60 HIS B N 1
ATOM 1747 C CA . HIS B 1 60 ? -11.258 -5.496 0.73 1 98.75 60 HIS B CA 1
ATOM 1748 C C . HIS B 1 60 ? -12.039 -6.648 0.104 1 98.75 60 HIS B C 1
ATOM 1750 O O . HIS B 1 60 ? -13.086 -7.043 0.61 1 98.75 60 HIS B O 1
ATOM 1756 N N . LEU B 1 61 ? -11.523 -7.172 -0.961 1 98.56 61 LEU B N 1
ATOM 1757 C CA . LEU B 1 61 ? -12.164 -8.258 -1.688 1 98.56 61 LEU B CA 1
ATOM 1758 C C . LEU B 1 61 ? -12.375 -9.469 -0.779 1 98.56 61 LEU B C 1
ATOM 1760 O O . LEU B 1 61 ? -13.383 -10.172 -0.9 1 98.56 61 LEU B O 1
ATOM 1764 N N . HIS B 1 62 ? -11.492 -9.664 0.125 1 98.5 62 HIS B N 1
ATOM 1765 C CA . HIS B 1 62 ? -11.539 -10.852 0.976 1 98.5 62 HIS B CA 1
ATOM 1766 C C . HIS B 1 62 ? -11.75 -10.469 2.438 1 98.5 62 HIS B C 1
ATOM 1768 O O . HIS B 1 62 ? -11.234 -11.141 3.338 1 98.5 62 HIS B O 1
ATOM 1774 N N . ARG B 1 63 ? -12.414 -9.406 2.672 1 98 63 ARG B N 1
ATOM 1775 C CA . ARG B 1 63 ? -12.562 -8.812 3.998 1 98 63 ARG B CA 1
ATOM 1776 C C . ARG B 1 63 ? -13.297 -9.758 4.938 1 98 63 ARG B C 1
ATOM 1778 O O . ARG B 1 63 ? -13.102 -9.719 6.156 1 98 63 ARG B O 1
ATOM 1785 N N . ASP B 1 64 ? -14.086 -10.695 4.41 1 97.75 64 ASP B N 1
ATOM 1786 C CA . ASP B 1 64 ? -14.914 -11.57 5.238 1 97.75 64 ASP B CA 1
ATOM 1787 C C . ASP B 1 64 ? -14.148 -12.836 5.625 1 97.75 64 ASP B C 1
ATOM 1789 O O . ASP B 1 64 ? -14.617 -13.617 6.461 1 97.75 64 ASP B O 1
ATOM 1793 N N . HIS B 1 65 ? -13.031 -13.086 4.973 1 97.94 65 HIS B N 1
ATOM 1794 C CA . HIS B 1 65 ? -12.211 -14.211 5.395 1 97.94 65 HIS B CA 1
ATOM 1795 C C . HIS B 1 65 ? -11.688 -14.016 6.816 1 97.94 65 HIS B C 1
ATOM 1797 O O . HIS B 1 65 ? -11.25 -12.922 7.172 1 97.94 65 HIS B O 1
ATOM 1803 N N . PRO B 1 66 ? -11.695 -15.07 7.664 1 97.5 66 PRO B N 1
ATOM 1804 C CA . PRO B 1 66 ? -11.281 -14.922 9.062 1 97.5 66 PRO B CA 1
ATOM 1805 C C . PRO B 1 66 ? -9.844 -14.43 9.203 1 97.5 66 PRO B C 1
ATOM 1807 O O . PRO B 1 66 ? -9.547 -13.641 10.102 1 97.5 66 PRO B O 1
ATOM 1810 N N . HIS B 1 67 ? -8.977 -14.875 8.359 1 96.06 67 HIS B N 1
ATOM 1811 C CA . HIS B 1 67 ? -7.594 -14.414 8.414 1 96.06 67 HIS B CA 1
ATOM 1812 C C . HIS B 1 67 ? -7.496 -12.922 8.117 1 96.06 67 HIS B C 1
ATOM 1814 O O . HIS B 1 67 ? -6.727 -12.203 8.766 1 96.06 67 HIS B O 1
ATOM 1820 N N . THR B 1 68 ? -8.281 -12.477 7.105 1 98.31 68 THR B N 1
ATOM 1821 C CA . THR B 1 68 ? -8.258 -11.055 6.762 1 98.31 68 THR B CA 1
ATOM 1822 C C . THR B 1 68 ? -8.836 -10.219 7.902 1 98.31 68 THR B C 1
ATOM 1824 O O . THR B 1 68 ? -8.266 -9.188 8.266 1 98.31 68 THR B O 1
ATOM 1827 N N . ALA B 1 69 ? -9.914 -10.727 8.484 1 97.94 69 ALA B N 1
ATOM 1828 C CA . ALA B 1 69 ? -10.531 -10.023 9.609 1 97.94 69 ALA B CA 1
ATOM 1829 C C . ALA B 1 69 ? -9.562 -9.906 10.781 1 97.94 69 ALA B C 1
ATOM 1831 O O . ALA B 1 69 ? -9.414 -8.828 11.367 1 97.94 69 ALA B O 1
ATOM 1832 N N . THR B 1 70 ? -8.891 -10.977 11.094 1 97.31 70 THR B N 1
ATOM 1833 C CA . THR B 1 70 ? -7.918 -10.992 12.18 1 97.31 70 THR B CA 1
ATOM 1834 C C . THR B 1 70 ? -6.762 -10.039 11.875 1 97.31 70 THR B C 1
ATOM 1836 O O . THR B 1 70 ? -6.324 -9.289 12.742 1 97.31 70 THR B O 1
ATOM 1839 N N . TYR B 1 71 ? -6.348 -10.078 10.711 1 97.75 71 TYR B N 1
ATOM 1840 C CA . TYR B 1 71 ? -5.242 -9.266 10.211 1 97.75 71 TYR B CA 1
ATOM 1841 C C . TYR B 1 71 ? -5.539 -7.781 10.391 1 97.75 71 TYR B C 1
ATOM 1843 O O . TYR B 1 71 ? -4.668 -7.012 10.805 1 97.75 71 TYR B O 1
ATOM 1851 N N . LEU B 1 72 ? -6.777 -7.379 10.18 1 98.19 72 LEU B N 1
ATOM 1852 C CA . LEU B 1 72 ? -7.16 -5.973 10.195 1 98.19 72 LEU B CA 1
ATOM 1853 C C . LEU B 1 72 ? -7.582 -5.539 11.594 1 98.19 72 LEU B C 1
ATOM 1855 O O . LEU B 1 72 ? -7.672 -4.344 11.875 1 98.19 72 LEU B O 1
ATOM 1859 N N . ARG B 1 73 ? -7.797 -6.465 12.453 1 96.56 73 ARG B N 1
ATOM 1860 C CA . ARG B 1 73 ? -8.195 -6.152 13.82 1 96.56 73 ARG B CA 1
ATOM 1861 C C . ARG B 1 73 ? -7.004 -5.652 14.633 1 96.56 73 ARG B C 1
ATOM 1863 O O . ARG B 1 73 ? -7.164 -4.824 15.531 1 96.56 73 ARG B O 1
ATOM 1870 N N . GLU B 1 74 ? -5.824 -6.141 14.289 1 94.5 74 GLU B N 1
ATOM 1871 C CA . GLU B 1 74 ? -4.602 -5.73 14.969 1 94.5 74 GLU B CA 1
ATOM 1872 C C . GLU B 1 74 ? -3.654 -5.012 14.016 1 94.5 74 GLU B C 1
ATOM 1874 O O . GLU B 1 74 ? -2.572 -5.52 13.703 1 94.5 74 GLU B O 1
ATOM 1879 N N . LEU B 1 75 ? -3.969 -3.795 13.758 1 96.75 75 LEU B N 1
ATOM 1880 C CA . LEU B 1 75 ? -3.293 -3.049 12.695 1 96.75 75 LEU B CA 1
ATOM 1881 C C . LEU B 1 75 ? -1.802 -2.924 12.992 1 96.75 75 LEU B C 1
ATOM 1883 O O . LEU B 1 75 ? -0.976 -3.047 12.086 1 96.75 75 LEU B O 1
ATOM 1887 N N . GLU B 1 76 ? -1.42 -2.756 14.234 1 93.69 76 GLU B N 1
ATOM 1888 C CA . GLU B 1 76 ? -0.03 -2.506 14.609 1 93.69 76 GLU B CA 1
ATOM 1889 C C . GLU B 1 76 ? 0.825 -3.756 14.422 1 93.69 76 GLU B C 1
ATOM 1891 O O . GLU B 1 76 ? 2.055 -3.68 14.438 1 93.69 76 GLU B O 1
ATOM 1896 N N . ARG B 1 77 ? 0.183 -4.898 14.188 1 93.69 77 ARG B N 1
ATOM 1897 C CA . ARG B 1 77 ? 0.905 -6.156 14.055 1 93.69 77 ARG B CA 1
ATOM 1898 C C . ARG B 1 77 ? 0.879 -6.652 12.609 1 93.69 77 ARG B C 1
ATOM 1900 O O . ARG B 1 77 ? 1.369 -7.746 12.312 1 93.69 77 ARG B O 1
ATOM 1907 N N . MET B 1 78 ? 0.307 -5.859 11.742 1 97.44 78 MET B N 1
ATOM 1908 C CA . MET B 1 78 ? 0.274 -6.273 10.344 1 97.44 78 MET B CA 1
ATOM 1909 C C . MET B 1 78 ? 1.684 -6.508 9.812 1 97.44 78 MET B C 1
ATOM 1911 O O . MET B 1 78 ? 2.6 -5.742 10.109 1 97.44 78 MET B O 1
ATOM 1915 N N . ARG B 1 79 ? 1.81 -7.539 8.984 1 96.31 79 ARG B N 1
ATOM 1916 C CA . ARG B 1 79 ? 3.053 -7.836 8.281 1 96.31 79 ARG B CA 1
ATOM 1917 C C . ARG B 1 79 ? 2.814 -7.957 6.777 1 96.31 79 ARG B C 1
ATOM 1919 O O . ARG B 1 79 ? 1.871 -8.625 6.344 1 96.31 79 ARG B O 1
ATOM 1926 N N . LYS B 1 80 ? 3.672 -7.258 6.004 1 96.62 80 LYS B N 1
ATOM 1927 C CA . LYS B 1 80 ? 3.646 -7.348 4.547 1 96.62 80 LYS B CA 1
ATOM 1928 C C . LYS B 1 80 ? 5.035 -7.652 3.992 1 96.62 80 LYS B C 1
ATOM 1930 O O . LYS B 1 80 ? 6.035 -7.121 4.477 1 96.62 80 LYS B O 1
ATOM 1935 N N . VAL B 1 81 ? 5.016 -8.492 3.006 1 95.12 81 VAL B N 1
ATOM 1936 C CA . VAL B 1 81 ? 6.219 -8.781 2.234 1 95.12 81 VAL B CA 1
ATOM 1937 C C . VAL B 1 81 ? 5.996 -8.422 0.769 1 95.12 81 VAL B C 1
ATOM 1939 O O . VAL B 1 81 ? 5.016 -8.852 0.158 1 95.12 81 VAL B O 1
ATOM 1942 N N . VAL B 1 82 ? 6.875 -7.594 0.302 1 96.25 82 VAL B N 1
ATOM 1943 C CA . VAL B 1 82 ? 6.801 -7.211 -1.104 1 96.25 82 VAL B CA 1
ATOM 1944 C C . VAL B 1 82 ? 7.934 -7.871 -1.882 1 96.25 82 VAL B C 1
ATOM 1946 O O . VAL B 1 82 ? 9.109 -7.594 -1.632 1 96.25 82 VAL B O 1
ATOM 1949 N N . LEU B 1 83 ? 7.516 -8.695 -2.766 1 94.44 83 LEU B N 1
ATOM 1950 C CA . LEU B 1 83 ? 8.43 -9.359 -3.684 1 94.44 83 LEU B CA 1
ATOM 1951 C C . LEU B 1 83 ? 8.359 -8.742 -5.074 1 94.44 83 LEU B C 1
ATOM 1953 O O . LEU B 1 83 ? 7.57 -7.82 -5.309 1 94.44 83 LEU B O 1
ATOM 1957 N N . GLU B 1 84 ? 9.266 -9.234 -5.938 1 93.75 84 GLU B N 1
ATOM 1958 C CA . GLU B 1 84 ? 9.328 -8.648 -7.277 1 93.75 84 GLU B CA 1
ATOM 1959 C C . GLU B 1 84 ? 9.109 -9.719 -8.352 1 93.75 84 GLU B C 1
ATOM 1961 O O . GLU B 1 84 ? 9.57 -10.852 -8.211 1 93.75 84 GLU B O 1
ATOM 1966 N N . ALA B 1 85 ? 8.336 -9.367 -9.328 1 94.5 85 ALA B N 1
ATOM 1967 C CA . ALA B 1 85 ? 8.352 -10.039 -10.625 1 94.5 85 ALA B CA 1
ATOM 1968 C C . ALA B 1 85 ? 9.141 -9.234 -11.648 1 94.5 85 ALA B C 1
ATOM 1970 O O . ALA B 1 85 ? 8.992 -8.008 -11.734 1 94.5 85 ALA B O 1
ATOM 1971 N N . PRO B 1 86 ? 9.961 -9.914 -12.477 1 94.44 86 PRO B N 1
ATOM 1972 C CA . PRO B 1 86 ? 10.828 -9.141 -13.367 1 94.44 86 PRO B CA 1
ATOM 1973 C C . PRO B 1 86 ? 10.055 -8.422 -14.469 1 94.44 86 PRO B C 1
ATOM 1975 O O . PRO B 1 86 ? 10.516 -7.391 -14.977 1 94.44 86 PRO B O 1
ATOM 1978 N N . ASP B 1 87 ? 8.875 -9.07 -14.836 1 95.19 87 ASP B N 1
ATOM 1979 C CA . ASP B 1 87 ? 8.148 -8.5 -15.961 1 95.19 87 ASP B CA 1
ATOM 1980 C C . ASP B 1 87 ? 6.691 -8.945 -15.961 1 95.19 87 ASP B C 1
ATOM 1982 O O . ASP B 1 87 ? 6.258 -9.664 -15.055 1 95.19 87 ASP B O 1
ATOM 1986 N N . GLU B 1 88 ? 5.969 -8.477 -16.969 1 97.62 88 GLU B N 1
ATOM 1987 C CA . GLU B 1 88 ? 4.539 -8.734 -17.094 1 97.62 88 GLU B CA 1
ATOM 1988 C C . GLU B 1 88 ? 4.262 -10.227 -17.25 1 97.62 88 GLU B C 1
ATOM 1990 O O . GLU B 1 88 ? 3.338 -10.766 -16.641 1 97.62 88 GLU B O 1
ATOM 1995 N N . THR B 1 89 ? 5.027 -10.852 -18.109 1 96.62 89 THR B N 1
ATOM 1996 C CA . THR B 1 89 ? 4.82 -12.266 -18.391 1 96.62 89 THR B CA 1
ATOM 1997 C C . THR B 1 89 ? 4.918 -13.094 -17.125 1 96.62 89 THR B C 1
ATOM 1999 O O . THR B 1 89 ? 4.059 -13.938 -16.859 1 96.62 89 THR B O 1
ATOM 2002 N N . THR B 1 90 ? 5.93 -12.812 -16.328 1 95.06 90 THR B N 1
ATOM 2003 C CA . THR B 1 90 ? 6.121 -13.523 -15.07 1 95.06 90 THR B CA 1
ATOM 2004 C C . THR B 1 90 ? 4.953 -13.273 -14.125 1 95.06 90 THR B C 1
ATOM 2006 O O . THR B 1 90 ? 4.465 -14.203 -13.469 1 95.06 90 THR B O 1
ATOM 2009 N N . LEU B 1 91 ? 4.512 -12.07 -14.078 1 95.88 91 LEU B N 1
ATOM 2010 C CA . LEU B 1 91 ? 3.416 -11.711 -13.188 1 95.88 91 LEU B CA 1
ATOM 2011 C C . LEU B 1 91 ? 2.131 -12.43 -13.586 1 95.88 91 LEU B C 1
ATOM 2013 O O . LEU B 1 91 ? 1.423 -12.969 -12.734 1 95.88 91 LEU B O 1
ATOM 2017 N N . LYS B 1 92 ? 1.866 -12.461 -14.836 1 96.94 92 LYS B N 1
ATOM 2018 C CA . LYS B 1 92 ? 0.653 -13.109 -15.336 1 96.94 92 LYS B CA 1
ATOM 2019 C C . LYS B 1 92 ? 0.698 -14.617 -15.109 1 96.94 92 LYS B C 1
ATOM 2021 O O . LYS B 1 92 ? -0.321 -15.227 -14.789 1 96.94 92 LYS B O 1
ATOM 2026 N N . LEU B 1 93 ? 1.818 -15.148 -15.297 1 94.12 93 LEU B N 1
ATOM 2027 C CA . LEU B 1 93 ? 1.977 -16.578 -15.016 1 94.12 93 LEU B CA 1
ATOM 2028 C C . LEU B 1 93 ? 1.718 -16.875 -13.547 1 94.12 93 LEU B C 1
ATOM 2030 O O . LEU B 1 93 ? 1.07 -17.875 -13.211 1 94.12 93 LEU B O 1
ATOM 2034 N N . LEU B 1 94 ? 2.229 -16 -12.711 1 92.88 94 LEU B N 1
ATOM 2035 C CA . LEU B 1 94 ? 1.97 -16.156 -11.289 1 92.88 94 LEU B CA 1
ATOM 2036 C C . LEU B 1 94 ? 0.478 -16.062 -10.992 1 92.88 94 LEU B C 1
ATOM 2038 O O . LEU B 1 94 ? -0.065 -16.859 -10.227 1 92.88 94 LEU B O 1
ATOM 2042 N N . ALA B 1 95 ? -0.149 -15.148 -11.547 1 95.38 95 ALA B N 1
ATOM 2043 C CA . ALA B 1 95 ? -1.585 -14.984 -11.344 1 95.38 95 ALA B CA 1
ATOM 2044 C C . ALA B 1 95 ? -2.35 -16.234 -11.75 1 95.38 95 ALA B C 1
ATOM 2046 O O . ALA B 1 95 ? -3.248 -16.688 -11.039 1 95.38 95 ALA B O 1
ATOM 2047 N N . GLU B 1 96 ? -1.985 -16.734 -12.875 1 94.31 96 GLU B N 1
ATOM 2048 C CA . GLU B 1 96 ? -2.619 -17.953 -13.367 1 94.31 96 GLU B CA 1
ATOM 2049 C C . GLU B 1 96 ? -2.398 -19.109 -12.406 1 94.31 96 GLU B C 1
ATOM 2051 O O . GLU B 1 96 ? -3.32 -19.875 -12.133 1 94.31 96 GLU B O 1
ATOM 2056 N N . THR B 1 97 ? -1.229 -19.219 -11.977 1 91.69 97 THR B N 1
ATOM 2057 C CA . THR B 1 97 ? -0.896 -20.281 -11.031 1 91.69 97 THR B CA 1
ATOM 2058 C C . THR B 1 97 ? -1.712 -20.141 -9.75 1 91.69 97 THR B C 1
ATOM 2060 O O . THR B 1 97 ? -2.264 -21.125 -9.25 1 91.69 97 THR B O 1
ATOM 2063 N N . LEU B 1 98 ? -1.76 -18.938 -9.211 1 92.38 98 LEU B N 1
ATOM 2064 C CA . LEU B 1 98 ? -2.533 -18.672 -8.008 1 92.38 98 LEU B CA 1
ATOM 2065 C C . LEU B 1 98 ? -4.004 -19.031 -8.211 1 92.38 98 LEU B C 1
ATOM 2067 O O . LEU B 1 98 ? -4.633 -19.609 -7.332 1 92.38 98 LEU B O 1
ATOM 2071 N N . GLN B 1 99 ? -4.48 -18.734 -9.367 1 94.38 99 GLN B N 1
ATOM 2072 C CA . GLN B 1 99 ? -5.867 -19.062 -9.688 1 94.38 99 GLN B CA 1
ATOM 2073 C C . GLN B 1 99 ? -6.086 -20.562 -9.75 1 94.38 99 GLN B C 1
ATOM 2075 O O . GLN B 1 99 ? -7.07 -21.078 -9.211 1 94.38 99 GLN B O 1
ATOM 2080 N N . GLN B 1 100 ? -5.219 -21.266 -10.359 1 91.88 100 GLN B N 1
ATOM 2081 C CA . GLN B 1 100 ? -5.32 -22.703 -10.5 1 91.88 100 GLN B CA 1
ATOM 2082 C C . GLN B 1 100 ? -5.273 -23.406 -9.141 1 91.88 100 GLN B C 1
ATOM 2084 O O . GLN B 1 100 ? -5.918 -24.438 -8.938 1 91.88 100 GLN B O 1
ATOM 2089 N N . LYS B 1 101 ? -4.633 -22.766 -8.258 1 87.81 101 LYS B N 1
ATOM 2090 C CA . LYS B 1 101 ? -4.453 -23.359 -6.93 1 87.81 101 LYS B CA 1
ATOM 2091 C C . LYS B 1 101 ? -5.48 -22.812 -5.941 1 87.81 101 LYS B C 1
ATOM 2093 O O . LYS B 1 101 ? -5.402 -23.094 -4.742 1 87.81 101 LYS B O 1
ATOM 2098 N N . ASN B 1 102 ? -6.32 -22 -6.383 1 91.25 102 ASN B N 1
ATOM 2099 C CA . ASN B 1 102 ? -7.398 -21.422 -5.59 1 91.25 102 ASN B CA 1
ATOM 2100 C C . ASN B 1 102 ? -6.855 -20.594 -4.422 1 91.25 102 ASN B C 1
ATOM 2102 O O . ASN B 1 102 ? -7.34 -20.719 -3.295 1 91.25 102 ASN B O 1
ATOM 2106 N N . ILE B 1 103 ? -5.793 -19.891 -4.73 1 91.62 103 ILE B N 1
ATOM 2107 C CA . ILE B 1 103 ? -5.234 -18.969 -3.754 1 91.62 103 ILE B CA 1
ATOM 2108 C C . ILE B 1 103 ? -5.832 -17.578 -3.965 1 91.62 103 ILE B C 1
ATOM 2110 O O . ILE B 1 103 ? -5.746 -17.016 -5.059 1 91.62 103 ILE B O 1
ATOM 2114 N N . ASP B 1 104 ? -6.395 -17.062 -2.932 1 96.12 104 ASP B N 1
ATOM 2115 C CA . ASP B 1 104 ? -7.066 -15.766 -3.02 1 96.12 104 ASP B CA 1
ATOM 2116 C C . ASP B 1 104 ? -6.062 -14.641 -3.275 1 96.12 104 ASP B C 1
ATOM 2118 O O . ASP B 1 104 ? -5.078 -14.508 -2.547 1 96.12 104 ASP B O 1
ATOM 2122 N N . HIS B 1 105 ? -6.316 -13.883 -4.324 1 97.12 105 HIS B N 1
ATOM 2123 C CA . HIS B 1 105 ? -5.418 -12.797 -4.699 1 97.12 105 HIS B CA 1
ATOM 2124 C C . HIS B 1 105 ? -6.129 -11.766 -5.566 1 97.12 105 HIS B C 1
ATOM 2126 O O . HIS B 1 105 ? -7.273 -11.969 -5.969 1 97.12 105 HIS B O 1
ATOM 2132 N N . LYS B 1 106 ? -5.512 -10.609 -5.688 1 98.69 106 LYS B N 1
ATOM 2133 C CA . LYS B 1 106 ? -5.922 -9.57 -6.625 1 98.69 106 LYS B CA 1
ATOM 2134 C C . LYS B 1 106 ? -4.766 -9.172 -7.543 1 98.69 106 LYS B C 1
ATOM 2136 O O . LYS B 1 106 ? -3.686 -8.82 -7.07 1 98.69 106 LYS B O 1
ATOM 2141 N N . LEU B 1 107 ? -4.965 -9.359 -8.82 1 98.56 107 LEU B N 1
ATOM 2142 C CA . LEU B 1 107 ? -4.094 -8.742 -9.812 1 98.56 107 LEU B CA 1
ATOM 2143 C C . LEU B 1 107 ? -4.543 -7.316 -10.117 1 98.56 107 LEU B C 1
ATOM 2145 O O . LEU B 1 107 ? -5.648 -7.109 -10.625 1 98.56 107 LEU B O 1
ATOM 2149 N N . TRP B 1 108 ? -3.715 -6.379 -9.844 1 98.81 108 TRP B N 1
ATOM 2150 C CA . TRP B 1 108 ? -4.066 -4.984 -10.086 1 98.81 108 TRP B CA 1
ATOM 2151 C C . TRP B 1 108 ? -3.674 -4.555 -11.492 1 98.81 108 TRP B C 1
ATOM 2153 O O . TRP B 1 108 ? -2.523 -4.723 -11.898 1 98.81 108 TRP B O 1
ATOM 2163 N N . MET B 1 109 ? -4.613 -3.957 -12.141 1 98.44 109 MET B N 1
ATOM 2164 C CA . MET B 1 109 ? -4.449 -3.459 -13.5 1 98.44 109 MET B CA 1
ATOM 2165 C C . MET B 1 109 ? -4.496 -1.936 -13.531 1 98.44 109 MET B C 1
ATOM 2167 O O . MET B 1 109 ? -5.492 -1.335 -13.125 1 98.44 109 MET B O 1
ATOM 2171 N N . GLU B 1 110 ? -3.402 -1.375 -14.055 1 97 110 GLU B N 1
ATOM 2172 C CA . GLU B 1 110 ? -3.416 0.065 -14.297 1 97 110 GLU B CA 1
ATOM 2173 C C . GLU B 1 110 ? -4.344 0.426 -15.453 1 97 110 GLU B C 1
ATOM 2175 O O . GLU B 1 110 ? -4.254 -0.165 -16.531 1 97 110 GLU B O 1
ATOM 2180 N N . GLN B 1 111 ? -5.293 1.293 -15.156 1 94.5 111 GLN B N 1
ATOM 2181 C CA . GLN B 1 111 ? -6.227 1.806 -16.156 1 94.5 111 GLN B CA 1
ATOM 2182 C C . GLN B 1 111 ? -5.895 3.248 -16.531 1 94.5 111 GLN B C 1
ATOM 2184 O O . GLN B 1 111 ? -5.34 3.992 -15.719 1 94.5 111 GLN B O 1
ATOM 2189 N N . PRO B 1 112 ? -6.109 3.57 -17.734 1 93.62 112 PRO B N 1
ATOM 2190 C CA . PRO B 1 112 ? -6.848 2.848 -18.781 1 93.62 112 PRO B CA 1
ATOM 2191 C C . PRO B 1 112 ? -5.953 1.946 -19.625 1 93.62 112 PRO B C 1
ATOM 2193 O O . PRO B 1 112 ? -6.445 1.175 -20.453 1 93.62 112 PRO B O 1
ATOM 2196 N N . GLU B 1 113 ? -4.652 1.957 -19.516 1 93.94 113 GLU B N 1
ATOM 2197 C CA . GLU B 1 113 ? -3.713 1.238 -20.359 1 93.94 113 GLU B CA 1
ATOM 2198 C C . GLU B 1 113 ? -3.818 -0.269 -20.156 1 93.94 113 GLU B C 1
ATOM 2200 O O . GLU B 1 113 ? -3.287 -1.05 -20.953 1 93.94 113 GLU B O 1
ATOM 2205 N N . ASN B 1 114 ? -4.566 -0.682 -19.125 1 96 114 ASN B N 1
ATOM 2206 C CA . ASN B 1 114 ? -4.766 -2.094 -18.812 1 96 114 ASN B CA 1
ATOM 2207 C C . ASN B 1 114 ? -3.436 -2.816 -18.609 1 96 114 ASN B C 1
ATOM 2209 O O . ASN B 1 114 ? -3.209 -3.881 -19.203 1 96 114 ASN B O 1
ATOM 2213 N N . ILE B 1 115 ? -2.555 -2.291 -17.812 1 97.75 115 ILE B N 1
ATOM 2214 C CA . ILE B 1 115 ? -1.24 -2.842 -17.516 1 97.75 115 ILE B CA 1
ATOM 2215 C C . ILE B 1 115 ? -1.279 -3.547 -16.156 1 97.75 115 ILE B C 1
ATOM 2217 O O . ILE B 1 115 ? -1.559 -2.922 -15.133 1 97.75 115 ILE B O 1
ATOM 2221 N N . PRO B 1 116 ? -1.021 -4.918 -16.203 1 98.75 116 PRO B N 1
ATOM 2222 C CA . PRO B 1 116 ? -0.865 -5.562 -14.891 1 98.75 116 PRO B CA 1
ATOM 2223 C C . PRO B 1 116 ? 0.383 -5.094 -14.148 1 98.75 116 PRO B C 1
ATOM 2225 O O . PRO B 1 116 ? 1.48 -5.098 -14.719 1 98.75 116 PRO B O 1
ATOM 2228 N N . THR B 1 117 ? 0.218 -4.746 -12.867 1 98.81 117 THR B N 1
ATOM 2229 C CA . THR B 1 117 ? 1.352 -4.09 -12.227 1 98.81 117 THR B CA 1
ATOM 2230 C C . THR B 1 117 ? 1.754 -4.824 -10.953 1 98.81 117 THR B C 1
ATOM 2232 O O . THR B 1 117 ? 2.93 -4.836 -10.586 1 98.81 117 THR B O 1
ATOM 2235 N N . CYS B 1 118 ? 0.765 -5.379 -10.266 1 98.62 118 CYS B N 1
ATOM 2236 C CA . CYS B 1 118 ? 1.035 -5.941 -8.945 1 98.62 118 CYS B CA 1
ATOM 2237 C C . CYS B 1 118 ? -0.001 -6.996 -8.578 1 98.62 118 CYS B C 1
ATOM 2239 O O . CYS B 1 118 ? -1.177 -6.863 -8.922 1 98.62 118 CYS B O 1
ATOM 2241 N N . ILE B 1 119 ? 0.438 -8.062 -7.902 1 98.31 119 ILE B N 1
ATOM 2242 C CA . ILE B 1 119 ? -0.44 -9.039 -7.27 1 98.31 119 ILE B CA 1
ATOM 2243 C C . ILE B 1 119 ? -0.384 -8.875 -5.75 1 98.31 119 ILE B C 1
ATOM 2245 O O . ILE B 1 119 ? 0.693 -8.68 -5.184 1 98.31 119 ILE B O 1
ATOM 2249 N N . ALA B 1 120 ? -1.521 -8.891 -5.145 1 98.31 120 ALA B N 1
ATOM 2250 C CA . ALA B 1 120 ? -1.577 -9 -3.689 1 98.31 120 ALA B CA 1
ATOM 2251 C C . ALA B 1 120 ? -2.432 -10.188 -3.26 1 98.31 120 ALA B C 1
ATOM 2253 O O . ALA B 1 120 ? -3.523 -10.398 -3.795 1 98.31 120 ALA B O 1
ATOM 2254 N N . LEU B 1 121 ? -1.887 -10.906 -2.35 1 96.69 121 LEU B N 1
ATOM 2255 C CA . LEU B 1 121 ? -2.662 -11.953 -1.698 1 96.69 121 LEU B CA 1
ATOM 2256 C C . LEU B 1 121 ? -3.424 -11.406 -0.498 1 96.69 121 LEU B C 1
ATOM 2258 O O . LEU B 1 121 ? -3.066 -10.352 0.041 1 96.69 121 LEU B O 1
ATOM 2262 N N . ARG B 1 122 ? -4.531 -12.125 -0.119 1 97.31 122 ARG B N 1
ATOM 2263 C CA . ARG B 1 122 ? -5.016 -11.859 1.23 1 97.31 122 ARG B CA 1
ATOM 2264 C C . ARG B 1 122 ? -4.039 -12.383 2.277 1 97.31 122 ARG B C 1
ATOM 2266 O O . ARG B 1 122 ? -3.064 -13.062 1.943 1 97.31 122 ARG B O 1
ATOM 2273 N N . PRO B 1 123 ? -4.211 -11.992 3.566 1 96.69 123 PRO B N 1
ATOM 2274 C CA . PRO B 1 123 ? -3.291 -12.477 4.598 1 96.69 123 PRO B CA 1
ATOM 2275 C C . PRO B 1 123 ? -3.342 -13.992 4.766 1 96.69 123 PRO B C 1
ATOM 2277 O O . PRO B 1 123 ? -4.426 -14.586 4.777 1 96.69 123 PRO B O 1
ATOM 2280 N N . TYR B 1 124 ? -2.115 -14.594 4.902 1 93.12 124 TYR B N 1
ATOM 2281 C CA . TYR B 1 124 ? -1.949 -16.016 5.156 1 93.12 124 TYR B CA 1
ATOM 2282 C C . TYR B 1 124 ? -0.995 -16.266 6.32 1 93.12 124 TYR B C 1
ATOM 2284 O O . TYR B 1 124 ? -0.126 -15.43 6.598 1 93.12 124 TYR B O 1
ATOM 2292 N N . PRO B 1 125 ? -1.166 -17.422 6.969 1 90.38 125 PRO B N 1
ATOM 2293 C CA . PRO B 1 125 ? -0.16 -17.781 7.969 1 90.38 125 PRO B CA 1
ATOM 2294 C C . PRO B 1 125 ? 1.245 -17.891 7.383 1 90.38 125 PRO B C 1
ATOM 2296 O O . PRO B 1 125 ? 1.424 -18.453 6.297 1 90.38 125 PRO B O 1
ATOM 2299 N N . LYS B 1 126 ? 2.217 -17.25 8.125 1 85.81 126 LYS B N 1
ATOM 2300 C CA . LYS B 1 126 ? 3.602 -17.188 7.664 1 85.81 126 LYS B CA 1
ATOM 2301 C C . LYS B 1 126 ? 4.133 -18.594 7.352 1 85.81 126 LYS B C 1
ATOM 2303 O O . LYS B 1 126 ? 4.883 -18.766 6.387 1 85.81 126 LYS B O 1
ATOM 2308 N N . GLU B 1 127 ? 3.932 -19.5 8.203 1 68.81 127 GLU B N 1
ATOM 2309 C CA . GLU B 1 127 ? 4.418 -20.875 8.078 1 68.81 127 GLU B CA 1
ATOM 2310 C C . GLU B 1 127 ? 3.93 -21.516 6.785 1 68.81 127 GLU B C 1
ATOM 2312 O O . GLU B 1 127 ? 4.602 -22.391 6.227 1 68.81 127 GLU B O 1
ATOM 2317 N N . GLU B 1 128 ? 2.939 -21.094 6.449 1 58.81 128 GLU B N 1
ATOM 2318 C CA . GLU B 1 128 ? 2.402 -21.641 5.207 1 58.81 128 GLU B CA 1
ATOM 2319 C C . GLU B 1 128 ? 3.219 -21.172 4.004 1 58.81 128 GLU B C 1
ATOM 2321 O O . GLU B 1 128 ? 3.381 -21.922 3.033 1 58.81 128 GLU B O 1
ATOM 2326 N N . PHE B 1 129 ? 3.93 -20.062 4.188 1 54.84 129 PHE B N 1
ATOM 2327 C CA . PHE B 1 129 ? 4.676 -19.516 3.062 1 54.84 129 PHE B CA 1
ATOM 2328 C C . PHE B 1 129 ? 6.121 -19.984 3.084 1 54.84 129 PHE B C 1
ATOM 2330 O O . PHE B 1 129 ? 6.719 -20.219 2.033 1 54.84 129 PHE B O 1
ATOM 2337 N N . LEU B 1 130 ? 6.965 -20.125 4.246 1 44.19 130 LEU B N 1
ATOM 2338 C CA . LEU B 1 130 ? 8.367 -20.516 4.324 1 44.19 130 LEU B CA 1
ATOM 2339 C C . LEU B 1 130 ? 8.57 -21.906 3.754 1 44.19 130 LEU B C 1
ATOM 2341 O O . LEU B 1 130 ? 9.625 -22.203 3.186 1 44.19 130 LEU B O 1
ATOM 2345 N N . MET B 1 131 ? 7.961 -22.781 4.066 1 34.81 131 MET B N 1
ATOM 2346 C CA . MET B 1 131 ? 8.391 -24.141 3.744 1 34.81 131 MET B CA 1
ATOM 2347 C C . MET B 1 131 ? 8.812 -24.25 2.283 1 34.81 131 MET B C 1
ATOM 2349 O O . MET B 1 131 ? 9.789 -24.938 1.96 1 34.81 131 MET B O 1
ATOM 2353 N N . GLN B 1 132 ? 8.133 -23.875 1.379 1 37.84 132 GLN B N 1
ATOM 2354 C CA . GLN B 1 132 ? 8.477 -24.422 0.072 1 37.84 132 GLN B CA 1
ATOM 2355 C C . GLN B 1 132 ? 9.664 -23.672 -0.539 1 37.84 132 GLN B C 1
ATOM 2357 O O . GLN B 1 132 ? 10.039 -23.922 -1.683 1 37.84 132 GLN B O 1
ATOM 2362 N N . LYS B 1 133 ? 10.281 -22.625 0.031 1 35.75 133 LYS B N 1
ATOM 2363 C CA . LYS B 1 133 ? 11.617 -22.312 -0.471 1 35.75 133 LYS B CA 1
ATOM 2364 C C . LYS B 1 133 ? 12.461 -23.578 -0.604 1 35.75 133 LYS B C 1
ATOM 2366 O O . LYS B 1 133 ? 13.234 -23.719 -1.557 1 35.75 133 LYS B O 1
ATOM 2371 N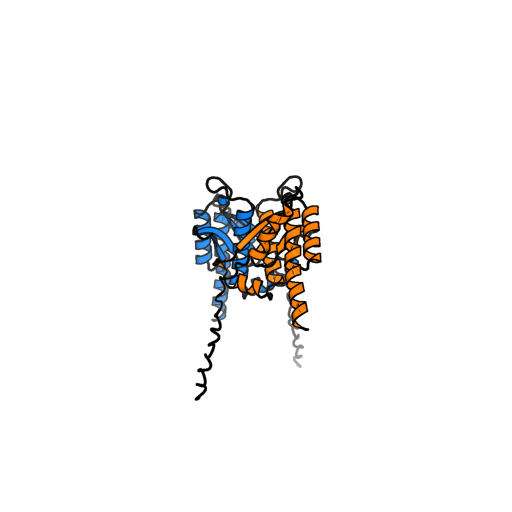 N . ALA B 1 134 ? 12.445 -24.406 0.378 1 32.56 134 ALA B N 1
ATOM 2372 C CA . ALA B 1 134 ? 13.406 -25.516 0.339 1 32.56 134 ALA B CA 1
ATOM 2373 C C . ALA B 1 134 ? 13.25 -26.328 -0.943 1 32.56 134 ALA B C 1
ATOM 2375 O O . ALA B 1 134 ? 14.234 -26.828 -1.487 1 32.56 134 ALA B O 1
ATOM 2376 N N . LEU B 1 135 ? 12.047 -26.578 -1.242 1 32.94 135 LEU B N 1
ATOM 2377 C CA . LEU B 1 135 ? 12.039 -27.547 -2.34 1 32.94 135 LEU B CA 1
ATOM 2378 C C . LEU B 1 135 ? 12.375 -26.859 -3.662 1 32.94 135 LEU B C 1
ATOM 2380 O O . LEU B 1 135 ? 12.719 -27.531 -4.641 1 32.94 135 LEU B O 1
ATOM 2384 N N . SER B 1 136 ? 11.883 -25.531 -3.793 1 38.38 136 SER B N 1
ATOM 2385 C CA . SER B 1 136 ? 12.141 -25.031 -5.133 1 38.38 136 SER B CA 1
ATOM 2386 C C . SER B 1 136 ? 13.602 -24.625 -5.301 1 38.38 136 SER B C 1
ATOM 2388 O O . SER B 1 136 ? 13.945 -23.859 -6.203 1 38.38 136 SER B O 1
ATOM 2390 N N . GLN B 1 137 ? 14.508 -24.844 -4.461 1 34.53 137 GLN B N 1
ATOM 2391 C CA . GLN B 1 137 ? 15.898 -24.609 -4.84 1 34.53 137 GLN B CA 1
ATOM 2392 C C . GLN B 1 137 ? 16.141 -25.016 -6.293 1 34.53 137 GLN B C 1
ATOM 2394 O O . GLN B 1 137 ? 17.25 -24.844 -6.812 1 34.53 137 GLN B O 1
ATOM 2399 N N . GLU B 1 138 ? 15.336 -25.906 -6.852 1 34.75 138 GLU B N 1
ATOM 2400 C CA . GLU B 1 138 ? 16.016 -26.312 -8.07 1 34.75 138 GLU B CA 1
ATOM 2401 C C . GLU B 1 138 ? 16.062 -25.172 -9.094 1 34.75 138 GLU B C 1
ATOM 2403 O O . GLU B 1 138 ? 17.062 -24.984 -9.773 1 34.75 138 GLU B O 1
ATOM 2408 N N . THR B 1 139 ? 14.914 -24.688 -9.883 1 34.91 139 THR B N 1
ATOM 2409 C CA . THR B 1 139 ? 15.211 -23.922 -11.094 1 34.91 139 THR B CA 1
ATOM 2410 C C . THR B 1 139 ? 15.477 -22.453 -10.773 1 34.91 139 THR B C 1
ATOM 2412 O O . THR B 1 139 ? 15.047 -21.969 -9.727 1 34.91 139 THR B O 1
ATOM 2415 N N . SER B 1 140 ? 16.453 -21.594 -11.477 1 34.47 140 SER B N 1
ATOM 2416 C CA . SER B 1 140 ? 17.125 -20.297 -11.484 1 34.47 140 SER B CA 1
ATOM 2417 C C . SER B 1 140 ? 16.141 -19.172 -11.18 1 34.47 140 SER B C 1
ATOM 2419 O O . SER B 1 140 ? 16.547 -18.109 -10.703 1 34.47 140 SER B O 1
ATOM 2421 N N . SER B 1 141 ? 14.906 -18.938 -11.984 1 36.06 141 SER B N 1
ATOM 2422 C CA . SER B 1 141 ? 14.305 -17.609 -12.055 1 36.06 141 SER B CA 1
ATOM 2423 C C . SER B 1 141 ? 13.539 -17.281 -10.773 1 36.06 141 SER B C 1
ATOM 2425 O O . SER B 1 141 ? 12.859 -18.141 -10.211 1 36.06 141 SER B O 1
ATOM 2427 N N . GLY B 1 142 ? 13.891 -16.375 -9.875 1 36.06 142 GLY B N 1
ATOM 2428 C CA . GLY B 1 142 ? 13.43 -15.75 -8.648 1 36.06 142 GLY B CA 1
ATOM 2429 C C . GLY B 1 142 ? 11.914 -15.68 -8.547 1 36.06 142 GLY B C 1
ATOM 2430 O O . GLY B 1 142 ? 11.367 -15.656 -7.441 1 36.06 142 GLY B O 1
ATOM 2431 N N . MET B 1 143 ? 11.211 -15.188 -9.633 1 37.97 143 MET B N 1
ATOM 2432 C CA . MET B 1 143 ? 9.758 -15.047 -9.68 1 37.97 143 MET B CA 1
ATOM 2433 C C . MET B 1 143 ? 9.07 -16.406 -9.516 1 37.97 143 MET B C 1
ATOM 2435 O O . MET B 1 143 ? 7.996 -16.484 -8.922 1 37.97 143 MET B O 1
ATOM 2439 N N . LEU B 1 144 ? 9.57 -17.438 -10.023 1 40.53 144 LEU B N 1
ATOM 2440 C CA . LEU B 1 144 ? 8.969 -18.766 -10.078 1 40.53 144 LEU B CA 1
ATOM 2441 C C . LEU B 1 144 ? 8.766 -19.328 -8.68 1 40.53 144 LEU B C 1
ATOM 2443 O O . LEU B 1 144 ? 7.902 -20.188 -8.469 1 40.53 144 LEU B O 1
ATOM 2447 N N . LYS B 1 145 ? 9.516 -18.766 -7.766 1 41.75 145 LYS B N 1
ATOM 2448 C CA . LYS B 1 145 ? 9.477 -19.234 -6.383 1 41.75 145 LYS B CA 1
ATOM 2449 C C . LYS B 1 145 ? 8.164 -18.844 -5.707 1 41.75 145 LYS B C 1
ATOM 2451 O O . LYS B 1 145 ? 7.676 -19.578 -4.84 1 41.75 145 LYS B O 1
ATOM 2456 N N . LEU B 1 146 ? 7.766 -17.812 -6.008 1 43.84 146 LEU B N 1
ATOM 2457 C CA . LEU B 1 146 ? 6.453 -17.438 -5.496 1 43.84 146 LEU B CA 1
ATOM 2458 C C . LEU B 1 146 ? 5.383 -18.422 -5.945 1 43.84 146 LEU B C 1
ATOM 2460 O O . LEU B 1 146 ? 4.457 -18.734 -5.191 1 43.84 146 LEU B O 1
ATOM 2464 N N . LYS B 1 147 ? 5.496 -18.875 -7.277 1 40.91 147 LYS B N 1
ATOM 2465 C CA . LYS B 1 147 ? 4.508 -19.781 -7.852 1 40.91 147 LYS B CA 1
ATOM 2466 C C . LYS B 1 147 ? 4.395 -21.062 -7.027 1 40.91 147 LYS B C 1
ATOM 2468 O O . LYS B 1 147 ? 3.289 -21.547 -6.762 1 40.91 147 LYS B O 1
ATOM 2473 N N . ALA B 1 148 ? 5.449 -21.688 -6.949 1 35.44 148 ALA B N 1
ATOM 2474 C CA . ALA B 1 148 ? 5.34 -23.062 -6.492 1 35.44 148 ALA B CA 1
ATOM 2475 C C . ALA B 1 148 ? 4.68 -23.141 -5.117 1 35.44 148 ALA B C 1
ATOM 2477 O O . ALA B 1 148 ? 3.83 -24 -4.875 1 35.44 148 ALA B O 1
ATOM 2478 N N . ASN B 1 149 ? 5.184 -22.281 -4.258 1 40.91 149 ASN B N 1
ATOM 2479 C CA . ASN B 1 149 ? 4.727 -22.5 -2.891 1 40.91 149 ASN B CA 1
ATOM 2480 C C . ASN B 1 149 ? 3.303 -21.984 -2.688 1 40.91 149 ASN B C 1
ATOM 2482 O O . ASN B 1 149 ? 2.65 -22.328 -1.7 1 40.91 149 ASN B O 1
ATOM 2486 N N . PHE B 1 150 ? 2.908 -20.938 -3.346 1 40.06 150 PHE B N 1
ATOM 2487 C CA . PHE B 1 150 ? 1.509 -20.562 -3.172 1 40.06 150 PHE B CA 1
ATOM 2488 C C . PHE B 1 150 ? 0.601 -21.766 -3.4 1 40.06 150 PHE B C 1
ATOM 2490 O O . PHE B 1 150 ? -0.4 -21.938 -2.701 1 40.06 150 PHE B O 1
ATOM 2497 N N . LEU B 1 151 ? 0.919 -22.578 -4.355 1 37.47 151 LEU B N 1
ATOM 2498 C CA . LEU B 1 151 ? 0.051 -23.641 -4.848 1 37.47 151 LEU B CA 1
ATOM 2499 C C . LEU B 1 151 ? -0.04 -24.781 -3.836 1 37.47 151 LEU B C 1
ATOM 2501 O O . LEU B 1 151 ? -1.082 -25.422 -3.719 1 37.47 151 LEU B O 1
ATOM 2505 N N . LYS B 1 152 ? 1.009 -25.188 -3.205 1 37.28 152 LYS B N 1
ATOM 2506 C CA . LYS B 1 152 ? 0.818 -26.406 -2.416 1 37.28 152 LYS B CA 1
ATOM 2507 C C . LYS B 1 152 ? -0.033 -26.125 -1.181 1 37.28 152 LYS B C 1
ATOM 2509 O O . LYS B 1 152 ? -0.858 -26.953 -0.79 1 37.28 152 LYS B O 1
ATOM 2514 N N . SER B 1 153 ? 0.182 -24.984 -0.586 1 37.66 153 SER B N 1
ATOM 2515 C CA . SER B 1 153 ? -0.596 -24.891 0.645 1 37.66 153 SER B CA 1
ATOM 2516 C C . SER B 1 153 ? -2.074 -24.656 0.349 1 37.66 153 SER B C 1
ATOM 2518 O O . SER B 1 153 ? -2.918 -24.797 1.237 1 37.66 153 SER B O 1
ATOM 2520 N N . ALA B 1 154 ? -2.385 -24.016 -0.704 1 34 154 ALA B N 1
ATOM 2521 C CA . ALA B 1 154 ? -3.816 -23.969 -0.992 1 34 154 ALA B CA 1
ATOM 2522 C C . ALA B 1 154 ? -4.391 -25.391 -1.09 1 34 154 ALA B C 1
ATOM 2524 O O . ALA B 1 154 ? -5.582 -25.594 -0.852 1 34 154 ALA B O 1
ATOM 2525 N N . ARG B 1 155 ? -3.535 -26.266 -1.483 1 32.69 155 ARG B N 1
ATOM 2526 C CA . ARG B 1 155 ? -4.066 -27.609 -1.66 1 32.69 155 ARG B CA 1
ATOM 2527 C C . ARG B 1 155 ? -4.273 -28.297 -0.314 1 32.69 155 ARG B C 1
ATOM 2529 O O . ARG B 1 155 ? -5.16 -29.141 -0.174 1 32.69 155 ARG B O 1
ATOM 2536 N N . LEU B 1 156 ? -3.422 -27.984 0.625 1 36.22 156 LEU B N 1
ATOM 2537 C CA . LEU B 1 156 ? -3.662 -28.812 1.799 1 36.22 156 LEU B CA 1
ATOM 2538 C C . LEU B 1 156 ? -4.973 -28.438 2.477 1 36.22 156 LEU B C 1
ATOM 2540 O O . LEU B 1 156 ? -5.594 -29.25 3.146 1 36.22 156 LEU B O 1
ATOM 2544 N N . SER B 1 157 ? -5.273 -27.156 2.396 1 33.97 157 SER B N 1
ATOM 2545 C CA . SER B 1 157 ? -6.535 -26.938 3.104 1 33.97 157 SER B CA 1
ATOM 2546 C C . SER B 1 157 ? -7.688 -27.641 2.395 1 33.97 157 SER B C 1
ATOM 2548 O O . SER B 1 157 ? -8.773 -27.797 2.965 1 33.97 157 SER B O 1
ATOM 2550 N N . ILE B 1 158 ? -7.465 -27.828 1.066 1 33.22 158 ILE B N 1
ATOM 2551 C CA . ILE B 1 158 ? -8.602 -28.484 0.422 1 33.22 158 ILE B CA 1
ATOM 2552 C C . ILE B 1 158 ? -8.688 -29.938 0.872 1 33.22 158 ILE B C 1
ATOM 2554 O O . ILE B 1 158 ? -9.781 -30.484 1.031 1 33.22 158 ILE B O 1
ATOM 2558 N N . THR B 1 159 ? -7.559 -30.562 1.062 1 32.84 159 THR B N 1
ATOM 2559 C CA . THR B 1 159 ? -7.688 -31.984 1.331 1 32.84 159 THR B CA 1
ATOM 2560 C C . THR B 1 159 ? -8.344 -32.219 2.686 1 32.84 159 THR B C 1
ATOM 2562 O O . THR B 1 159 ? -9.039 -33.219 2.875 1 32.84 159 THR B O 1
ATOM 2565 N N . ASN B 1 160 ? -8.016 -31.312 3.648 1 34.97 160 ASN B N 1
ATOM 2566 C CA . ASN B 1 160 ? -8.547 -31.797 4.914 1 34.97 160 ASN B CA 1
ATOM 2567 C C . ASN B 1 160 ? -10.062 -31.625 5 1 34.97 160 ASN B C 1
ATOM 2569 O O . ASN B 1 160 ? -10.68 -32 5.992 1 34.97 160 ASN B O 1
ATOM 2573 N N . LYS B 1 161 ? -10.602 -30.766 4.109 1 36.47 161 LYS B N 1
ATOM 2574 C CA . LYS B 1 161 ? -12.047 -30.688 4.266 1 36.47 161 LYS B CA 1
ATOM 2575 C C . LYS B 1 161 ? -12.719 -31.969 3.783 1 36.47 161 LYS B C 1
ATOM 2577 O O . LYS B 1 161 ? -13.891 -32.219 4.098 1 36.47 161 LYS B O 1
ATOM 2582 N N . THR B 1 162 ? -12.047 -32.656 2.936 1 32.78 162 THR B N 1
ATOM 2583 C CA . THR B 1 162 ? -12.852 -33.75 2.434 1 32.78 162 THR B CA 1
ATOM 2584 C C . THR B 1 162 ? -13.008 -34.844 3.502 1 32.78 162 THR B C 1
ATOM 2586 O O . THR B 1 162 ? -13.945 -35.625 3.451 1 32.78 162 THR B O 1
ATOM 2589 N N . GLU B 1 163 ? -12.062 -34.938 4.43 1 33.12 163 GLU B N 1
ATOM 2590 C CA . GLU B 1 163 ? -12.219 -36.219 5.102 1 33.12 163 GLU B CA 1
ATOM 2591 C C . GLU B 1 163 ? -13.266 -36.125 6.207 1 33.12 163 GLU B C 1
ATOM 2593 O O . GLU B 1 163 ? -13.617 -37.156 6.812 1 33.12 163 GLU B O 1
ATOM 2598 N N . MET B 1 164 ? -13.688 -34.906 6.621 1 32.53 164 MET B N 1
ATOM 2599 C CA . MET B 1 164 ? -14.5 -35.062 7.816 1 32.53 164 MET B CA 1
ATOM 2600 C C . MET B 1 164 ? -15.875 -35.625 7.457 1 32.53 164 MET B C 1
ATOM 2602 O O . MET B 1 164 ? -16.672 -35.969 8.344 1 32.53 164 MET B O 1
ATOM 2606 N N . THR B 1 165 ? -16.359 -35.438 6.219 1 28.09 165 THR B N 1
ATOM 2607 C CA . THR B 1 165 ? -17.734 -35.875 6.129 1 28.09 165 THR B CA 1
ATOM 2608 C C . THR B 1 165 ? -17.828 -37.375 5.902 1 28.09 165 THR B C 1
ATOM 2610 O O . THR B 1 165 ? -18.906 -37.938 5.844 1 28.09 165 THR B O 1
ATOM 2613 N N . SER B 1 166 ? -16.719 -38.125 6.031 1 25.66 166 SER B N 1
ATOM 2614 C CA . SER B 1 166 ? -17.219 -39.5 5.941 1 25.66 166 SER B CA 1
ATOM 2615 C C . SER B 1 166 ? -17.719 -40 7.293 1 25.66 166 SER B C 1
ATOM 2617 O O . SER B 1 166 ? -17.172 -39.625 8.336 1 25.66 166 SER B O 1
#

InterPro domains:
  IPR002833 Peptidyl-tRNA hydrolase, PTH2 [PF01981] (26-128)
  IPR023476 Peptidyl-tRNA hydrolase II domain superfamily [G3DSA:3.40.1490.10] (25-135)
  IPR023476 Peptidyl-tRNA hydrolase II domain superfamily [SSF102462] (25-128)
  IPR042237 Putative peptidyl-tRNA hydrolase PTRHD1 [PTHR46194] (14-128)

Foldseek 3Di:
DPPPPPPPPPPPPPPPPCPPDPFQWEKEKEFEDCCCPPPNVDDPVVSVVQRVVFAVVLLVVCVVPPSSVVQVVCVVRYHYDYHYDHDQVLVVVQVVLLVVLVFRKDFGADPDVRGGTMIIGRIDGPVLLPPVVVVPVPDDDRSCSSRPSSRVVSVVVVVVVPPPVD/DPPPPPPPPPPPPPPPPCPDDPFQWEKEKEFEDCCCPPPNVDDPVVSVVQRVVFAVVLLVVCVVDPSSVVQVVCVVRYHYDYHYDHDQVLVVVLVVLCVVLVFRKDFGADPDVRGGTMIIGRIDGPVLLPPPVVVPVPDPDRSCSNRPSSRPSSVVVVVVVPPPVD

Radius of gyration: 26.69 Å; Cα contacts (8 Å, |Δi|>4): 481; chains: 2; bounding box: 87×105×69 Å

Nearest PDB structures (foldseek):
  1q7s-assembly3_B  TM=7.690E-01  e=2.160E-06  Homo sapiens
  2zv3-assembly4_G  TM=8.193E-01  e=1.088E-05  Methanocaldococcus jannaschii DSM 2661
  2zv3-assembly1_A  TM=8.402E-01  e=2.692E-05  Methanocaldococcus jannaschii DSM 2661
  2zv3-assembly5_I-2  TM=7.974E-01  e=3.268E-05  Methanocaldococcus jannaschii DSM 2661
  2zv3-assembly2_C  TM=8.358E-01  e=8.085E-05  Methanocaldococcus jannaschii DSM 2661

Secondary structure (DSSP, 8-state):
------------------------EEEEEEEESGGGSTTT---HHHHHHHHHHHHHHHHHHTTTSHHHHHHHH-GGG-EEEEEEESSHHHHHHHHHHHHHTT--EEEEEETTTTEEEEEEEPPEEHHHHHHHHHHTTSSS-TTHHHHHHHHHHHHHHHHHHHGGG-/------------------------EEEEEEEESGGGSTTT---HHHHHHHHHHHHHHHHHHTTTSHHHHHHHH-GGG-EEEEEEESSHHHHHHHHHHHHHTT--EEEEEETTTTEEEEEEEPPEEHHHHHHHHHHTTSSS-TTHHHHHHHHHHHHHHHHHHHGGG-

pLDDT: mean 74.22, std 29.19, range [25.66, 98.94]